Protein AF-A0A7C9HUC0-F1 (afdb_monomer_lite)

Radius of gyration: 19.59 Å; chains: 1; bounding box: 49×37×51 Å

Secondary structure (DSSP, 8-state):
-PPPP---HHHHHHHHHHHHHHTTSPPPS---B-TTS-S-TTHHHHGGGS-GGG--HHHHHHHHHHBTTTB--HHHHHHHHHHHHHHHHTT--S-HHHHHHHHHHTTGGGS-HHHHHHHHHHHHHHHHHHHHSPPPS-TTS--HHHHHHHHHHTT-S--HHHHHHHTT---HHHHHHHHHHHHHTHHHHTTT---STTGGG-HHHHHHHHHHHTSHHHHHHHHHHGGG--SHHHHHHHHHHHHHHHHHT-

Foldseek 3Di:
DPAFDDADPLLVVLLVLLCVLLVVQDDDCFKDFAPPCPDDPCLRPVLVVDPLQRQFQVNCAVVLQPDCPGIHHPSNLSNNVSVLLVCVLRVRYPPLLNNLLVLVVSVQVPPPPSRNVSVVSNLLSSLVRLLQDADDPDLPDQLPNLVSLLSVLSNDLDCCVSLVVLLPDPDLSSLLSLLSLLVQQLVVLLVLFGDDPSCVVRVVSRNVVSVSNLDPSSLVSLVVSLVVDPDPVSSVSSVVSSVSSVNSND

pLDDT: mean 91.42, std 9.08, range [35.72, 98.75]

Organism: NCBI:txid2682977

Sequence (250 aa):
MTTSPVLSPALQDSIKHLYQVFERYPLRRHIEGCACGCLPSGAAEELPAVPLHDLTGPHLSLFSVKTMTTWGDDVDFKHFLPRLLELIAHDQLSAVEILLGKLTYSQWWSWTDQESRAVDAFLHAWWDDVLAREDAEDPWEPCEVAAVLECIAQAAHDLTPYLTHWAKIDSPFAVQHLAAFVLSEADGLGQGQLQGAYWTIRTAQAQQVVQWLLDSQQQAWLESAAPTQTDTTRREQLEMAAYTLSVAKR

Structure (mmCIF, N/CA/C/O backbone):
data_AF-A0A7C9HUC0-F1
#
_entry.id   AF-A0A7C9HUC0-F1
#
loop_
_atom_site.group_PDB
_atom_site.id
_atom_site.type_symbol
_atom_site.label_atom_id
_atom_site.label_alt_id
_atom_site.label_comp_id
_atom_site.label_asym_id
_atom_site.label_entity_id
_atom_site.label_seq_id
_atom_site.pdbx_PDB_ins_code
_atom_site.Cartn_x
_atom_site.Cartn_y
_atom_site.Cartn_z
_atom_site.occupancy
_atom_site.B_iso_or_equiv
_atom_site.auth_seq_id
_atom_site.auth_comp_id
_atom_site.auth_asym_id
_atom_site.auth_atom_id
_atom_site.pdbx_PDB_model_num
ATOM 1 N N . MET A 1 1 ? 19.531 -5.576 12.897 1.00 35.72 1 MET A N 1
ATOM 2 C CA . MET A 1 1 ? 19.257 -6.505 11.785 1.00 35.72 1 MET A CA 1
ATOM 3 C C . MET A 1 1 ? 17.797 -6.870 11.912 1.00 35.72 1 MET A C 1
ATOM 5 O O . MET A 1 1 ? 17.474 -7.725 12.722 1.00 35.72 1 MET A O 1
ATOM 9 N N . THR A 1 2 ? 16.927 -6.130 11.236 1.00 49.09 2 THR A N 1
ATOM 10 C CA . THR A 1 2 ? 15.517 -6.490 11.097 1.00 49.09 2 THR A CA 1
ATOM 11 C C . THR A 1 2 ? 15.457 -7.740 10.226 1.00 49.09 2 THR A C 1
ATOM 13 O O . THR A 1 2 ? 16.023 -7.782 9.134 1.00 49.09 2 THR A O 1
ATOM 16 N N . THR A 1 3 ? 14.904 -8.816 10.771 1.00 59.88 3 THR A N 1
ATOM 17 C CA . THR A 1 3 ? 14.649 -10.051 10.029 1.00 59.88 3 THR A CA 1
ATOM 18 C C . THR A 1 3 ? 13.572 -9.742 8.994 1.00 59.88 3 THR A C 1
ATOM 20 O O . THR A 1 3 ? 12.538 -9.204 9.374 1.00 59.88 3 THR A O 1
ATOM 23 N N . SER A 1 4 ? 13.801 -10.045 7.712 1.00 74.00 4 SER A N 1
ATOM 24 C CA . SER A 1 4 ? 12.761 -9.868 6.688 1.00 74.00 4 SER A CA 1
ATOM 25 C C . SER A 1 4 ? 11.486 -10.630 7.073 1.00 74.00 4 SER A C 1
ATOM 27 O O . SER A 1 4 ? 11.595 -11.736 7.622 1.00 74.00 4 SER A O 1
ATOM 29 N N . PRO A 1 5 ? 10.298 -10.078 6.777 1.00 82.56 5 PRO A N 1
ATOM 30 C CA . PRO A 1 5 ? 9.035 -10.708 7.125 1.00 82.56 5 PRO A CA 1
ATOM 31 C C . PRO A 1 5 ? 8.877 -12.052 6.409 1.00 82.56 5 PRO A C 1
ATOM 33 O O . PRO A 1 5 ? 9.358 -12.262 5.287 1.00 82.56 5 PRO A O 1
ATOM 36 N N . VAL A 1 6 ? 8.177 -12.972 7.071 1.00 87.81 6 VAL A N 1
ATOM 37 C CA . VAL A 1 6 ? 7.731 -14.225 6.459 1.00 87.81 6 VAL A CA 1
ATOM 38 C C . VAL A 1 6 ? 6.455 -13.927 5.682 1.00 87.81 6 VAL A C 1
ATOM 40 O O . VAL A 1 6 ? 5.418 -13.672 6.281 1.00 87.81 6 VAL A O 1
ATOM 43 N N . LEU A 1 7 ? 6.539 -13.973 4.353 1.00 94.44 7 LEU A N 1
ATOM 44 C CA . LEU A 1 7 ? 5.406 -13.674 3.476 1.00 94.44 7 LEU A CA 1
ATOM 45 C C . LEU A 1 7 ? 4.367 -14.799 3.506 1.00 94.44 7 LEU A C 1
ATOM 47 O O . LEU A 1 7 ? 4.729 -15.981 3.467 1.00 94.44 7 LEU A O 1
ATOM 51 N N . SER A 1 8 ? 3.088 -14.441 3.482 1.00 95.38 8 SER A N 1
ATOM 52 C CA . SER A 1 8 ? 1.975 -15.370 3.308 1.00 95.38 8 SER A CA 1
ATOM 53 C C . SER A 1 8 ? 2.062 -16.133 1.976 1.00 95.38 8 SER A C 1
ATOM 55 O O . SER A 1 8 ? 2.620 -15.630 0.994 1.00 95.38 8 SER A O 1
ATOM 57 N N . PRO A 1 9 ? 1.473 -17.343 1.883 1.00 97.25 9 PRO A N 1
ATOM 58 C CA . PRO A 1 9 ? 1.437 -18.094 0.628 1.00 97.25 9 PRO A CA 1
ATOM 59 C C . PRO A 1 9 ? 0.809 -17.308 -0.532 1.00 97.25 9 PRO A C 1
ATOM 61 O O . PRO A 1 9 ? 1.306 -17.371 -1.651 1.00 97.25 9 PRO A O 1
ATOM 64 N N . ALA A 1 10 ? -0.238 -16.520 -0.259 1.00 97.25 10 ALA A N 1
ATOM 65 C CA . ALA A 1 10 ? -0.903 -15.699 -1.268 1.00 97.25 10 ALA A CA 1
ATOM 66 C C . ALA A 1 10 ? 0.033 -14.621 -1.841 1.00 97.25 10 ALA A C 1
ATOM 68 O O . ALA A 1 10 ? 0.108 -14.451 -3.061 1.00 97.25 10 ALA A O 1
ATOM 69 N N . LEU A 1 11 ? 0.799 -13.942 -0.980 1.00 98.31 11 LEU A N 1
ATOM 70 C CA . LEU A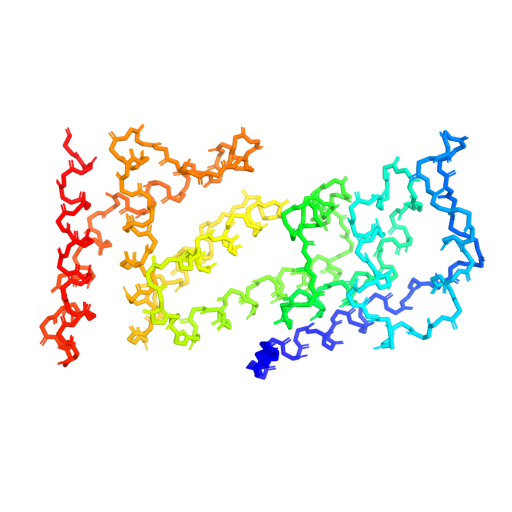 1 11 ? 1.781 -12.952 -1.414 1.00 98.31 11 LEU A CA 1
ATOM 71 C C . LEU A 1 11 ? 2.919 -13.604 -2.212 1.00 98.31 11 LEU A C 1
ATOM 73 O O . LEU A 1 11 ? 3.260 -13.115 -3.289 1.00 98.31 11 LEU A O 1
ATOM 77 N N . GLN A 1 12 ? 3.437 -14.753 -1.768 1.00 98.31 12 GLN A N 1
ATOM 78 C CA . GLN A 1 12 ? 4.453 -15.516 -2.510 1.00 98.31 12 GLN A CA 1
ATOM 79 C C . GLN A 1 12 ? 3.964 -15.940 -3.905 1.00 98.31 12 GLN A C 1
ATOM 81 O O . GLN A 1 12 ? 4.688 -15.787 -4.895 1.00 98.31 12 GLN A O 1
ATOM 86 N N . ASP A 1 13 ? 2.729 -16.436 -4.006 1.00 98.56 13 ASP A N 1
ATOM 87 C CA . ASP A 1 13 ? 2.125 -16.830 -5.278 1.00 98.56 13 ASP A CA 1
ATOM 88 C C . ASP A 1 13 ? 1.927 -15.626 -6.211 1.00 98.56 13 ASP A C 1
ATOM 90 O O . ASP A 1 13 ? 2.196 -15.729 -7.412 1.00 98.56 13 ASP A O 1
ATOM 94 N N . SER A 1 14 ? 1.532 -14.466 -5.672 1.00 98.69 14 SER A N 1
ATOM 95 C CA . SER A 1 14 ? 1.411 -13.227 -6.452 1.00 98.69 14 SER A CA 1
ATOM 96 C C . SER A 1 14 ? 2.765 -12.752 -7.003 1.00 98.69 14 SER A C 1
ATOM 98 O O . SER A 1 14 ? 2.861 -12.399 -8.180 1.00 98.69 14 SER A O 1
ATOM 100 N N . ILE A 1 15 ? 3.841 -12.852 -6.210 1.00 98.69 15 ILE A N 1
ATOM 101 C CA . ILE A 1 15 ? 5.213 -12.531 -6.635 1.00 98.69 15 ILE A CA 1
ATOM 102 C C . ILE A 1 15 ? 5.657 -13.477 -7.750 1.00 98.69 15 ILE A C 1
ATOM 104 O O . ILE A 1 15 ? 6.138 -13.039 -8.796 1.00 98.69 15 ILE A O 1
ATOM 108 N N . LYS A 1 16 ? 5.444 -14.786 -7.583 1.00 98.56 16 LYS A N 1
ATOM 109 C CA . LYS A 1 16 ? 5.737 -15.770 -8.631 1.00 98.56 16 LYS A CA 1
ATOM 110 C C . LYS A 1 16 ? 4.974 -15.461 -9.920 1.00 98.56 16 LYS A C 1
ATOM 112 O O . LYS A 1 16 ? 5.535 -15.591 -11.010 1.00 98.56 16 LYS A O 1
ATOM 117 N N . HIS A 1 17 ? 3.715 -15.046 -9.808 1.00 98.56 17 HIS A N 1
ATOM 118 C CA . HIS A 1 17 ? 2.910 -14.667 -10.960 1.00 98.56 17 HIS A CA 1
ATOM 119 C C . HIS A 1 17 ? 3.459 -13.420 -11.667 1.00 98.56 17 HIS A C 1
ATOM 121 O O . HIS A 1 17 ? 3.558 -13.428 -12.893 1.00 98.56 17 HIS A O 1
ATOM 127 N N . LEU A 1 18 ? 3.899 -12.393 -10.928 1.00 98.69 18 LEU A N 1
ATOM 128 C CA . LEU A 1 18 ? 4.570 -11.223 -11.508 1.00 98.69 18 LEU A CA 1
ATOM 129 C C . LEU A 1 18 ? 5.765 -11.639 -12.374 1.00 98.69 18 LEU A C 1
ATOM 131 O O . LEU A 1 18 ? 5.850 -11.237 -13.534 1.00 98.69 18 LEU A O 1
ATOM 135 N N . TYR A 1 19 ? 6.646 -12.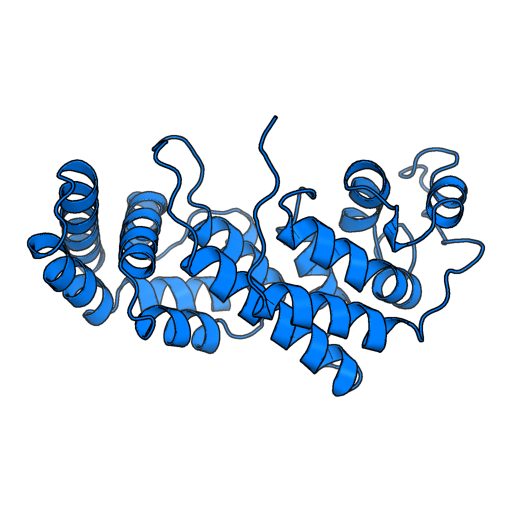500 -11.857 1.00 98.56 19 TYR A N 1
ATOM 136 C CA . TYR A 1 19 ? 7.795 -12.988 -12.625 1.00 98.56 19 TYR A CA 1
ATOM 137 C C . TYR A 1 19 ? 7.380 -13.671 -13.932 1.00 98.56 19 TYR A C 1
ATOM 139 O O . TYR A 1 19 ? 7.940 -13.366 -14.980 1.00 98.56 19 TYR A O 1
ATOM 147 N N . GLN A 1 20 ? 6.358 -14.531 -13.901 1.00 98.44 20 GLN A N 1
ATOM 148 C CA . GLN A 1 20 ? 5.849 -15.207 -15.103 1.00 98.44 20 GLN A CA 1
ATOM 149 C C . GLN A 1 20 ? 5.284 -14.232 -16.143 1.00 98.44 20 GLN A C 1
ATOM 151 O O . GLN A 1 20 ? 5.457 -14.418 -17.345 1.00 98.44 20 GLN A O 1
ATOM 156 N N . VAL A 1 21 ? 4.561 -13.204 -15.698 1.00 98.44 21 VAL A N 1
ATOM 157 C CA . VAL A 1 21 ? 3.881 -12.264 -16.597 1.00 98.44 21 VAL A CA 1
ATOM 158 C C . VAL A 1 21 ? 4.872 -11.328 -17.283 1.00 98.44 21 VAL A C 1
ATOM 160 O O . VAL A 1 21 ? 4.750 -11.083 -18.491 1.00 98.44 21 VAL A O 1
ATOM 163 N N . PHE A 1 22 ? 5.857 -10.845 -16.526 1.00 98.25 22 PHE A N 1
ATOM 164 C CA . PHE A 1 22 ? 6.834 -9.858 -16.977 1.00 98.25 22 PHE A CA 1
ATOM 165 C C . PHE A 1 22 ? 8.124 -10.471 -17.557 1.00 98.25 22 PHE A C 1
ATOM 167 O O . PHE A 1 22 ? 8.919 -9.735 -18.136 1.00 98.25 22 PHE A O 1
ATOM 174 N N . GLU A 1 23 ? 8.300 -11.802 -17.533 1.00 96.75 23 GLU A N 1
ATOM 175 C CA . GLU A 1 23 ? 9.427 -12.516 -18.177 1.00 96.75 23 GLU A CA 1
ATOM 176 C C . GLU A 1 23 ? 9.616 -12.138 -19.659 1.00 96.75 23 GLU A C 1
ATOM 178 O O . GLU A 1 23 ? 10.731 -12.147 -20.182 1.00 96.75 23 GLU A O 1
ATOM 183 N N . ARG A 1 24 ? 8.530 -11.746 -20.341 1.00 95.75 24 ARG A N 1
ATOM 184 C CA . ARG A 1 24 ? 8.546 -11.313 -21.748 1.00 95.75 24 ARG A CA 1
ATOM 185 C C . ARG A 1 24 ? 9.431 -10.087 -22.016 1.00 95.75 24 ARG A C 1
ATOM 187 O O . ARG A 1 24 ? 9.743 -9.827 -23.177 1.00 95.75 24 ARG A O 1
ATOM 194 N N . TYR A 1 25 ? 9.769 -9.310 -20.987 1.00 95.69 25 TYR A N 1
ATOM 195 C CA . TYR A 1 25 ? 10.560 -8.088 -21.095 1.00 95.69 25 TYR A CA 1
ATOM 196 C C . TYR A 1 25 ? 12.041 -8.410 -20.862 1.00 95.69 25 TYR A C 1
ATOM 198 O O . TYR A 1 25 ? 12.444 -8.640 -19.721 1.00 95.69 25 TYR A O 1
ATOM 206 N N . PRO A 1 26 ? 12.876 -8.459 -21.918 1.00 88.88 26 PRO A N 1
ATOM 207 C CA . PRO A 1 26 ? 14.275 -8.825 -21.769 1.00 88.88 26 PRO A CA 1
ATOM 208 C C . PRO A 1 26 ? 15.082 -7.683 -21.154 1.00 88.88 26 PRO A C 1
ATOM 210 O O . PRO A 1 26 ? 14.849 -6.508 -21.443 1.00 88.88 26 PRO A O 1
ATOM 213 N N . LEU A 1 27 ? 16.117 -8.045 -20.398 1.00 88.94 27 LEU A N 1
ATOM 214 C CA . LEU A 1 27 ? 17.136 -7.098 -19.966 1.00 88.94 27 LEU A CA 1
ATOM 215 C C . LEU A 1 27 ? 17.835 -6.498 -21.190 1.00 88.94 27 LEU A C 1
ATOM 217 O O . LEU A 1 27 ? 18.431 -7.213 -22.005 1.00 88.94 27 LEU A O 1
ATOM 221 N N . ARG A 1 28 ? 17.791 -5.173 -21.316 1.00 85.25 28 ARG A N 1
ATOM 222 C CA . ARG A 1 28 ? 18.518 -4.465 -22.370 1.00 85.25 28 ARG A CA 1
ATOM 223 C C . ARG A 1 28 ? 19.981 -4.318 -21.970 1.00 85.25 28 ARG A C 1
ATOM 225 O O . ARG A 1 28 ? 20.305 -4.031 -20.824 1.00 85.25 28 ARG A O 1
ATOM 232 N N . ARG A 1 29 ? 20.885 -4.492 -22.942 1.00 75.50 29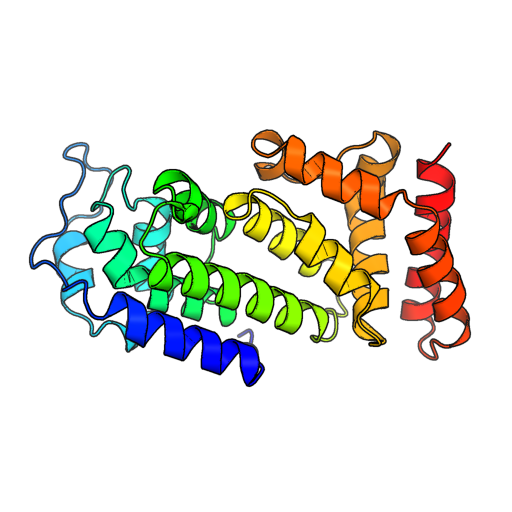 ARG A N 1
ATOM 233 C CA . ARG A 1 29 ? 22.344 -4.373 -22.724 1.00 75.50 29 ARG A CA 1
ATOM 234 C C . ARG A 1 29 ? 22.770 -2.989 -22.238 1.00 75.50 29 ARG A C 1
ATOM 236 O O . ARG A 1 29 ? 23.841 -2.857 -21.661 1.00 75.50 29 ARG A O 1
ATOM 243 N N . HIS A 1 30 ? 21.971 -1.974 -22.541 1.00 80.12 30 HIS A N 1
ATOM 244 C CA . HIS A 1 30 ? 22.190 -0.606 -22.118 1.00 80.12 30 HIS A CA 1
ATOM 245 C C . HIS A 1 30 ? 20.851 -0.006 -21.704 1.00 80.12 30 HIS A C 1
ATOM 247 O O . HIS A 1 30 ? 19.890 -0.060 -22.473 1.00 80.12 30 HIS A O 1
ATOM 253 N N . ILE A 1 31 ? 20.819 0.551 -20.498 1.00 85.62 31 ILE A N 1
ATOM 254 C CA . ILE A 1 31 ? 19.685 1.295 -19.956 1.00 85.62 31 ILE A CA 1
ATOM 255 C C . ILE A 1 31 ? 20.042 2.774 -20.090 1.00 85.62 31 ILE A C 1
ATOM 257 O O . ILE A 1 31 ? 20.986 3.242 -19.449 1.00 85.62 31 ILE A O 1
ATOM 261 N N . GLU A 1 32 ? 19.315 3.493 -20.943 1.00 83.62 32 GLU A N 1
ATOM 262 C CA . GLU A 1 32 ? 19.606 4.893 -21.263 1.00 83.62 32 GLU A CA 1
ATOM 263 C C . GLU A 1 32 ? 19.497 5.783 -20.016 1.00 83.62 32 GLU A C 1
ATOM 265 O O . GLU A 1 32 ? 18.524 5.710 -19.270 1.00 83.62 32 GLU A O 1
ATOM 270 N N . GLY A 1 33 ? 20.497 6.627 -19.769 1.00 83.25 33 GLY A N 1
ATOM 271 C CA . GLY A 1 33 ? 20.550 7.522 -18.613 1.00 83.25 33 GLY A CA 1
ATOM 272 C C . GLY A 1 33 ? 20.596 8.999 -19.003 1.00 83.25 33 GLY A C 1
ATOM 273 O O . GLY A 1 33 ? 21.079 9.352 -20.077 1.00 83.25 33 GLY A O 1
ATOM 274 N N . CYS A 1 34 ? 20.143 9.887 -18.113 1.00 79.25 34 CYS A N 1
ATOM 275 C CA . CYS A 1 34 ? 20.231 11.334 -18.326 1.00 79.25 34 CYS A CA 1
ATOM 276 C C . CYS A 1 34 ? 21.687 11.791 -18.503 1.00 79.25 34 CYS A C 1
ATOM 278 O O . CYS A 1 34 ? 22.530 11.570 -17.632 1.00 79.25 34 CYS A O 1
ATOM 280 N N . ALA A 1 35 ? 21.953 12.563 -19.560 1.00 76.75 35 ALA A N 1
ATOM 281 C CA . ALA A 1 35 ? 23.261 13.176 -19.819 1.00 76.75 35 ALA A CA 1
ATOM 282 C C . ALA A 1 35 ? 23.667 14.257 -18.791 1.00 76.75 35 ALA A C 1
ATOM 284 O O . ALA A 1 35 ? 24.786 14.761 -18.818 1.00 76.75 35 ALA A O 1
ATOM 285 N N . CYS A 1 36 ? 22.767 14.623 -17.874 1.00 79.00 36 CYS A N 1
ATOM 286 C CA . CYS A 1 36 ? 22.956 15.662 -16.865 1.00 79.00 36 CYS A CA 1
ATOM 287 C C . CYS A 1 36 ? 23.880 15.267 -15.694 1.00 79.00 36 CYS A C 1
ATOM 289 O O . CYS A 1 36 ? 24.093 16.078 -14.796 1.00 79.00 36 CYS A O 1
ATOM 291 N N . GLY A 1 37 ? 24.408 14.036 -15.673 1.00 74.00 37 GLY A N 1
ATOM 292 C CA . GLY A 1 37 ? 25.309 13.555 -14.617 1.00 74.00 37 GLY A CA 1
ATOM 293 C C . GLY A 1 37 ? 24.606 13.192 -13.303 1.00 74.00 37 GLY A C 1
ATOM 294 O O . GLY A 1 37 ? 25.257 13.056 -12.274 1.00 74.00 37 GLY A O 1
ATOM 295 N N . CYS A 1 38 ? 23.279 13.026 -13.314 1.00 78.62 38 CYS A N 1
ATOM 296 C CA . CYS A 1 38 ? 22.504 12.645 -12.128 1.00 78.62 38 CYS A CA 1
ATOM 297 C C . CYS A 1 38 ? 22.567 11.143 -11.795 1.00 78.62 38 CYS A C 1
ATOM 299 O O . CYS A 1 38 ? 21.895 10.700 -10.862 1.00 78.62 38 CYS A O 1
ATOM 301 N N . LEU A 1 39 ? 23.317 10.365 -12.580 1.00 81.75 39 LEU A N 1
ATOM 302 C CA . LEU A 1 39 ? 23.567 8.944 -12.371 1.00 81.75 39 LEU A CA 1
ATOM 303 C C . LEU A 1 39 ? 25.060 8.734 -12.088 1.00 81.75 39 LEU A C 1
ATOM 305 O O . LEU A 1 39 ? 25.884 9.354 -12.766 1.00 81.75 39 LEU A O 1
ATOM 309 N N . PRO A 1 40 ? 25.424 7.873 -11.120 1.00 78.75 40 PRO A N 1
ATOM 310 C CA . PRO A 1 40 ? 26.810 7.481 -10.909 1.00 78.75 40 PRO A CA 1
ATOM 311 C C . PRO A 1 40 ? 27.415 6.879 -12.180 1.00 78.75 40 PRO A C 1
ATOM 313 O O . PRO A 1 40 ? 26.757 6.119 -12.896 1.00 78.75 40 PRO A O 1
ATOM 316 N N . SER A 1 41 ? 28.684 7.188 -12.443 1.00 71.50 41 SER A N 1
ATOM 317 C CA . SER A 1 41 ? 29.453 6.518 -13.494 1.00 71.50 41 SER A CA 1
ATOM 318 C C . SER A 1 41 ? 29.438 5.004 -13.260 1.00 71.50 41 SER A C 1
ATOM 320 O O . SER A 1 41 ? 29.749 4.568 -12.156 1.00 71.50 41 SER A O 1
ATOM 322 N N . GLY A 1 42 ? 29.078 4.217 -14.276 1.00 70.38 42 GLY A N 1
ATOM 323 C CA . GLY A 1 42 ? 29.005 2.750 -14.191 1.00 70.38 42 GLY A CA 1
ATOM 324 C C . GLY A 1 42 ? 27.649 2.177 -13.760 1.00 70.38 42 GLY A C 1
ATOM 325 O O . GLY A 1 42 ? 27.405 0.990 -13.956 1.00 70.38 42 GLY A O 1
ATOM 326 N N . ALA A 1 43 ? 26.705 3.001 -13.282 1.00 72.62 43 ALA A N 1
ATOM 327 C CA . ALA A 1 43 ? 25.395 2.512 -12.829 1.00 72.62 43 ALA A CA 1
ATOM 328 C C . ALA A 1 43 ? 24.629 1.737 -13.924 1.00 72.62 43 ALA A C 1
ATOM 330 O O . ALA A 1 43 ? 23.994 0.720 -13.650 1.00 72.62 43 ALA A O 1
ATOM 331 N N . ALA A 1 44 ? 24.734 2.183 -15.182 1.00 70.00 44 ALA A N 1
ATOM 332 C CA . ALA A 1 44 ? 24.105 1.538 -16.340 1.00 70.00 44 ALA A CA 1
ATOM 333 C C . ALA A 1 44 ? 24.731 0.181 -16.726 1.00 70.00 44 ALA A C 1
ATOM 335 O O . ALA A 1 44 ? 24.140 -0.550 -17.517 1.00 70.00 44 ALA A O 1
ATOM 336 N N . GLU A 1 45 ? 25.909 -0.147 -16.192 1.00 73.06 45 GLU A N 1
ATOM 337 C CA . GLU A 1 45 ? 26.676 -1.364 -16.493 1.00 73.06 45 GLU A CA 1
ATOM 338 C C . GLU A 1 45 ? 26.604 -2.379 -15.342 1.00 73.06 45 GLU A C 1
ATOM 340 O O . GLU A 1 45 ? 26.632 -3.584 -15.585 1.00 73.06 45 GLU A O 1
ATOM 345 N N . GLU A 1 46 ? 26.461 -1.904 -14.102 1.00 79.38 46 GLU A N 1
ATOM 346 C CA . GLU A 1 46 ? 26.376 -2.743 -12.901 1.00 79.38 46 GLU A CA 1
ATOM 347 C C . GLU A 1 46 ? 25.046 -3.499 -12.798 1.00 79.38 46 GLU A C 1
ATOM 349 O O . GLU A 1 46 ? 25.038 -4.696 -12.510 1.00 79.38 46 GLU A O 1
ATOM 354 N N . LEU A 1 47 ? 23.918 -2.830 -13.070 1.00 82.75 47 LEU A N 1
ATOM 355 C CA . LEU A 1 47 ? 22.593 -3.441 -12.918 1.00 82.75 47 LEU A CA 1
ATOM 356 C C . LEU A 1 47 ? 22.380 -4.642 -13.863 1.00 82.75 47 LEU A C 1
ATOM 358 O O . LEU A 1 47 ? 21.901 -5.676 -13.397 1.00 82.75 47 LEU A O 1
ATOM 362 N N . PRO A 1 48 ? 22.785 -4.580 -15.150 1.00 81.88 48 PRO A N 1
ATOM 363 C CA . PRO A 1 48 ? 22.666 -5.721 -16.056 1.00 81.88 48 PRO A CA 1
ATOM 364 C C . PRO A 1 48 ? 23.622 -6.894 -15.765 1.00 81.88 48 PRO A C 1
ATOM 366 O O . PRO A 1 48 ? 23.479 -7.953 -16.376 1.00 81.88 48 PRO A O 1
ATOM 369 N N . ALA A 1 49 ? 24.619 -6.721 -14.888 1.00 84.69 49 ALA A N 1
ATOM 370 C CA . ALA A 1 49 ? 25.620 -7.750 -14.589 1.00 84.69 49 ALA A CA 1
ATOM 371 C C . ALA A 1 49 ? 25.158 -8.773 -13.536 1.00 84.69 49 ALA A C 1
ATOM 373 O O . ALA A 1 49 ? 25.795 -9.815 -13.370 1.00 84.69 49 ALA A O 1
ATOM 374 N N . VAL A 1 50 ? 24.062 -8.490 -12.828 1.00 87.94 50 VAL A N 1
ATOM 375 C CA . VAL A 1 50 ? 23.518 -9.331 -11.756 1.00 87.94 50 VAL A CA 1
ATOM 376 C C . VAL A 1 50 ? 22.224 -9.995 -12.244 1.00 87.94 50 VAL A C 1
ATOM 378 O O . VAL A 1 50 ? 21.370 -9.304 -12.805 1.00 87.94 50 VAL A O 1
ATOM 381 N N . PRO A 1 51 ? 22.032 -11.315 -12.050 1.00 92.06 51 PRO A N 1
ATOM 382 C CA . PRO A 1 51 ? 20.760 -11.965 -12.352 1.00 92.06 51 PRO A CA 1
ATOM 383 C C . PRO A 1 51 ? 19.591 -11.282 -11.633 1.00 92.06 51 PRO A C 1
ATOM 385 O O . PRO A 1 51 ? 19.720 -10.897 -10.474 1.00 92.06 51 PRO A O 1
ATOM 388 N N . LEU A 1 52 ? 18.433 -11.169 -12.294 1.00 94.88 52 LEU A N 1
ATOM 389 C CA . LEU A 1 52 ? 17.270 -10.428 -11.778 1.00 94.88 52 LEU A CA 1
ATOM 390 C C . LEU A 1 52 ? 16.884 -10.832 -10.341 1.00 94.88 52 LEU A C 1
ATOM 392 O O . LEU A 1 52 ? 16.652 -9.965 -9.503 1.00 94.88 52 LEU A O 1
ATOM 396 N N . HIS A 1 53 ? 16.880 -12.134 -10.041 1.00 94.94 53 HIS A N 1
ATOM 397 C CA . HIS A 1 53 ? 16.554 -12.665 -8.710 1.00 94.94 53 HIS A CA 1
ATOM 398 C C . HIS A 1 53 ? 17.622 -12.379 -7.638 1.00 94.94 53 HIS A C 1
ATOM 400 O O . HIS A 1 53 ? 17.308 -12.384 -6.450 1.00 94.94 53 HIS A O 1
ATOM 406 N N . ASP A 1 54 ? 18.861 -12.087 -8.040 1.00 94.94 54 ASP A N 1
ATOM 407 C CA . ASP A 1 54 ? 19.987 -11.820 -7.136 1.00 94.94 54 ASP A CA 1
ATOM 408 C C . ASP A 1 54 ? 20.174 -10.313 -6.869 1.00 94.94 54 ASP A C 1
ATOM 410 O O . ASP A 1 54 ? 21.020 -9.904 -6.068 1.00 94.94 54 ASP A O 1
ATOM 414 N N . LEU A 1 55 ? 19.386 -9.450 -7.522 1.00 94.62 55 LEU A N 1
ATOM 415 C CA . LEU A 1 55 ? 19.433 -8.007 -7.297 1.00 94.62 55 LEU A CA 1
ATOM 416 C C . LEU A 1 55 ? 18.949 -7.665 -5.889 1.00 94.62 55 LEU A C 1
ATOM 418 O O . LEU A 1 55 ? 17.855 -8.039 -5.483 1.00 94.62 55 LEU A O 1
ATOM 422 N N . THR A 1 56 ? 19.747 -6.928 -5.128 1.00 94.31 56 THR A N 1
ATOM 423 C CA . THR A 1 56 ? 19.414 -6.543 -3.755 1.00 94.31 56 THR A CA 1
ATOM 424 C C . THR A 1 56 ? 18.721 -5.181 -3.725 1.00 94.31 56 THR A C 1
ATOM 426 O O . THR A 1 56 ? 18.781 -4.424 -4.698 1.00 94.31 56 THR A O 1
ATOM 429 N N . GLY A 1 57 ? 18.120 -4.833 -2.584 1.00 92.75 57 GLY A N 1
ATOM 430 C CA . GLY A 1 57 ? 17.625 -3.481 -2.312 1.00 92.75 57 GLY A CA 1
ATOM 431 C C . GLY A 1 57 ? 18.624 -2.382 -2.698 1.00 92.75 57 GLY A C 1
ATOM 432 O O . GLY A 1 57 ? 18.268 -1.512 -3.492 1.00 92.75 57 GLY A O 1
ATOM 433 N N . PRO A 1 58 ? 19.890 -2.441 -2.235 1.00 91.38 58 PRO A N 1
ATOM 434 C CA . PRO A 1 58 ? 20.955 -1.525 -2.650 1.00 91.38 58 PRO A CA 1
ATOM 435 C C . PRO A 1 58 ? 21.210 -1.453 -4.162 1.00 91.38 58 PRO A C 1
ATOM 437 O O . PRO A 1 58 ? 21.462 -0.366 -4.676 1.00 91.38 58 PRO A O 1
ATOM 440 N N . HIS A 1 59 ? 21.119 -2.571 -4.892 1.00 91.25 59 HIS A N 1
ATOM 441 C CA . HIS A 1 59 ? 21.279 -2.547 -6.353 1.00 91.25 59 HIS A CA 1
ATOM 442 C C . HIS A 1 59 ? 20.150 -1.754 -7.029 1.00 91.25 59 HIS A C 1
ATOM 444 O O . HIS A 1 59 ? 20.392 -1.006 -7.975 1.00 91.25 59 HIS A O 1
ATOM 450 N N . LEU A 1 60 ? 18.915 -1.894 -6.538 1.00 93.00 60 LEU A N 1
ATOM 451 C CA . LEU A 1 60 ? 17.725 -1.333 -7.180 1.00 93.00 60 LEU A CA 1
ATOM 452 C C . LEU A 1 60 ? 17.239 -0.002 -6.590 1.00 93.00 60 LEU A C 1
ATOM 454 O O . LEU A 1 60 ? 16.356 0.613 -7.182 1.00 93.00 60 LEU A O 1
ATOM 458 N N . SER A 1 61 ? 17.813 0.495 -5.489 1.00 91.31 61 SER A N 1
ATOM 459 C CA . SER A 1 61 ? 17.297 1.694 -4.797 1.00 91.31 61 SER A CA 1
ATOM 460 C C . SER A 1 61 ? 17.408 2.960 -5.644 1.00 91.31 61 SER A C 1
ATOM 462 O O . SER A 1 61 ? 16.524 3.810 -5.623 1.00 91.31 61 SER A O 1
ATOM 464 N N . LEU A 1 62 ? 18.490 3.106 -6.414 1.00 90.81 62 LEU A N 1
ATOM 465 C CA . LEU A 1 62 ? 18.608 4.242 -7.328 1.00 90.81 62 LEU A CA 1
ATOM 466 C C . LEU A 1 62 ? 17.686 4.073 -8.541 1.00 90.81 62 LEU A C 1
ATOM 468 O O . LEU A 1 62 ? 17.063 5.040 -8.984 1.00 90.81 62 LEU A O 1
ATOM 472 N N . PHE A 1 63 ? 17.593 2.855 -9.076 1.00 91.81 63 PHE A N 1
ATOM 473 C CA . PHE A 1 63 ? 16.730 2.573 -10.216 1.00 91.81 63 PHE A CA 1
ATOM 474 C C . PHE A 1 63 ? 15.256 2.834 -9.873 1.00 91.81 63 PHE A C 1
ATOM 476 O O . PHE A 1 63 ? 14.583 3.528 -10.631 1.00 91.81 63 PHE A O 1
ATOM 483 N N . SER A 1 64 ? 14.772 2.387 -8.708 1.00 92.19 64 SER A N 1
ATOM 484 C CA . SER A 1 64 ? 13.370 2.526 -8.284 1.00 92.19 64 SER A CA 1
ATOM 485 C C . SER A 1 64 ? 12.876 3.978 -8.299 1.00 92.19 64 SER A C 1
ATOM 487 O O . SER A 1 64 ? 11.753 4.250 -8.723 1.00 92.19 64 SER A O 1
ATOM 489 N N . VAL A 1 65 ? 13.732 4.935 -7.924 1.00 92.25 65 VAL A N 1
ATOM 490 C CA . VAL A 1 65 ? 13.374 6.362 -7.895 1.00 92.25 65 VAL A CA 1
ATOM 491 C C . VAL A 1 65 ? 13.617 7.076 -9.231 1.00 92.25 65 VAL A C 1
ATOM 493 O O . VAL A 1 65 ? 12.893 8.014 -9.579 1.00 92.25 65 VAL A O 1
ATOM 496 N N . LYS A 1 66 ? 14.620 6.649 -10.013 1.00 91.50 66 LYS A N 1
ATOM 497 C CA . LYS A 1 66 ? 15.025 7.312 -11.271 1.00 91.50 66 LYS A CA 1
ATOM 498 C C . LYS A 1 66 ? 14.355 6.747 -12.523 1.00 91.50 66 LYS A C 1
ATOM 500 O O . LYS A 1 66 ? 14.346 7.449 -13.542 1.00 91.50 66 LYS A O 1
ATOM 505 N N . THR A 1 67 ? 13.798 5.537 -12.438 1.00 92.31 67 THR A N 1
ATOM 506 C CA . THR A 1 67 ? 13.240 4.811 -13.582 1.00 92.31 67 THR A CA 1
ATOM 507 C C . THR A 1 67 ? 12.206 5.645 -14.346 1.00 92.31 67 THR A C 1
ATOM 509 O O . THR A 1 67 ? 11.428 6.388 -13.730 1.00 92.31 67 THR A O 1
ATOM 512 N N . MET A 1 68 ? 12.246 5.586 -15.681 1.00 92.56 68 MET A N 1
ATOM 513 C CA . MET A 1 68 ? 11.386 6.306 -16.640 1.00 92.56 68 MET A CA 1
ATOM 514 C C . MET A 1 68 ? 11.494 7.836 -16.660 1.00 92.56 68 MET A C 1
ATOM 516 O O . MET A 1 68 ? 10.978 8.472 -17.573 1.00 92.56 68 MET A O 1
ATOM 520 N N . THR A 1 69 ? 12.149 8.453 -15.676 1.00 90.56 69 THR A N 1
ATOM 521 C CA . THR A 1 69 ? 12.319 9.915 -15.624 1.00 90.56 69 THR A CA 1
ATOM 522 C C . THR A 1 69 ? 13.712 10.347 -16.048 1.00 90.56 69 THR A C 1
ATOM 524 O O . THR A 1 69 ? 13.871 11.297 -16.805 1.00 90.56 69 THR A O 1
ATOM 527 N N . THR A 1 70 ? 14.735 9.665 -15.542 1.00 88.88 70 THR A N 1
ATOM 528 C CA . THR A 1 70 ? 16.141 10.013 -15.799 1.00 88.88 70 THR A CA 1
ATOM 529 C C . THR A 1 70 ? 17.005 8.786 -16.056 1.00 88.88 70 THR A C 1
ATOM 531 O O . THR A 1 70 ? 18.211 8.933 -16.244 1.00 88.88 70 THR A O 1
ATOM 534 N N . TRP A 1 71 ? 16.422 7.588 -15.997 1.00 90.75 71 TRP A N 1
ATOM 535 C CA . TRP A 1 71 ? 17.108 6.328 -16.238 1.00 90.75 71 TRP A CA 1
ATOM 536 C C . TRP A 1 71 ? 16.112 5.281 -16.749 1.00 90.75 71 TRP A C 1
ATOM 538 O O . TRP A 1 71 ? 15.123 5.023 -16.080 1.00 90.75 71 TRP A O 1
ATOM 548 N N . GLY A 1 72 ? 16.350 4.693 -17.914 1.00 90.44 72 GLY A N 1
ATOM 549 C CA . GLY A 1 72 ? 15.492 3.682 -18.528 1.00 90.44 72 GLY A CA 1
ATOM 550 C C . GLY A 1 72 ? 14.108 4.179 -18.953 1.00 90.44 72 GLY A C 1
ATOM 551 O O . GLY A 1 72 ? 13.754 5.344 -18.761 1.00 90.44 72 GLY A O 1
ATOM 552 N N . ASP A 1 73 ? 13.320 3.273 -19.530 1.00 91.75 73 ASP A N 1
ATOM 553 C CA . ASP A 1 73 ? 11.932 3.508 -19.958 1.00 91.75 73 ASP A CA 1
ATOM 554 C C . ASP A 1 73 ? 10.956 2.453 -19.389 1.00 91.75 73 ASP A C 1
ATOM 556 O O . ASP A 1 73 ? 11.307 1.681 -18.495 1.00 91.75 73 ASP A O 1
ATOM 560 N N . ASP A 1 74 ? 9.714 2.447 -19.891 1.00 93.75 74 ASP A N 1
ATOM 561 C CA . ASP A 1 74 ? 8.662 1.459 -19.584 1.00 93.75 74 ASP A CA 1
ATOM 562 C C . ASP A 1 74 ? 9.183 0.016 -19.628 1.00 93.75 74 ASP A C 1
ATOM 564 O O . ASP A 1 74 ? 8.914 -0.764 -18.715 1.00 93.75 74 ASP A O 1
ATOM 568 N N . VAL A 1 75 ? 9.948 -0.332 -20.665 1.00 94.38 75 VAL A N 1
ATOM 569 C CA . VAL A 1 75 ? 10.397 -1.702 -20.920 1.00 94.38 75 VAL A CA 1
ATOM 570 C C . VAL A 1 75 ? 11.387 -2.138 -19.846 1.00 94.38 75 VAL A C 1
ATOM 572 O O . VAL A 1 75 ? 11.283 -3.255 -19.339 1.00 94.38 75 VAL A O 1
ATOM 575 N N . ASP A 1 76 ? 12.313 -1.256 -19.459 1.00 94.56 76 ASP A N 1
ATOM 576 C CA . ASP A 1 76 ? 13.232 -1.548 -18.352 1.00 94.56 76 ASP A CA 1
ATOM 577 C C . ASP A 1 76 ? 12.482 -1.624 -17.026 1.00 94.56 76 ASP A C 1
ATOM 579 O O . ASP A 1 76 ? 12.744 -2.510 -16.214 1.00 94.56 76 ASP A O 1
ATOM 583 N N . PHE A 1 77 ? 11.537 -0.707 -16.795 1.00 96.38 77 PHE A N 1
ATOM 584 C CA . PHE A 1 77 ? 10.741 -0.716 -15.576 1.00 96.38 77 PHE A CA 1
ATOM 585 C C . PHE A 1 77 ? 9.997 -2.043 -15.425 1.00 96.38 77 PHE A C 1
ATOM 587 O O . PHE A 1 77 ? 10.098 -2.676 -14.379 1.00 96.38 77 PHE A O 1
ATOM 594 N N . LYS A 1 78 ? 9.338 -2.513 -16.487 1.00 97.50 78 LYS A N 1
ATOM 595 C CA . LYS A 1 78 ? 8.638 -3.802 -16.520 1.00 97.50 78 LYS A CA 1
ATOM 596 C C . LYS A 1 78 ? 9.564 -5.001 -16.355 1.00 97.50 78 LYS A C 1
ATOM 598 O O . LYS A 1 78 ? 9.163 -5.964 -15.711 1.00 97.50 78 LYS A O 1
ATOM 603 N N . HIS A 1 79 ? 10.792 -4.939 -16.871 1.00 96.88 79 HIS A N 1
ATOM 604 C CA . HIS A 1 79 ? 11.793 -5.982 -16.639 1.00 96.88 79 HIS A CA 1
ATOM 605 C C . HIS A 1 79 ? 12.128 -6.132 -15.144 1.00 96.88 79 HIS A C 1
ATOM 607 O O . HIS A 1 79 ? 12.143 -7.244 -14.621 1.00 96.88 79 HIS A O 1
ATOM 613 N N . PHE A 1 80 ? 12.364 -5.018 -14.441 1.00 96.94 80 PHE A N 1
ATOM 614 C CA . PHE A 1 80 ? 12.727 -5.045 -13.018 1.00 96.94 80 PHE A CA 1
ATOM 615 C C . PHE A 1 80 ? 11.525 -5.075 -12.064 1.00 96.94 80 PHE A C 1
ATOM 617 O O . PHE A 1 80 ? 11.710 -5.327 -10.873 1.00 96.94 80 PHE A O 1
ATOM 624 N N . LEU A 1 81 ? 10.304 -4.840 -12.555 1.00 98.12 81 LEU A N 1
ATOM 625 C CA . LEU A 1 81 ? 9.106 -4.696 -11.727 1.00 98.12 81 LEU A CA 1
ATOM 626 C C . LEU A 1 81 ? 8.854 -5.884 -10.783 1.00 98.12 81 LEU A C 1
ATOM 628 O O . LEU A 1 81 ? 8.638 -5.623 -9.599 1.00 98.12 81 LEU A O 1
ATOM 632 N N . PRO A 1 82 ? 8.934 -7.162 -11.215 1.00 98.44 82 PRO A N 1
ATOM 633 C CA . PRO A 1 82 ? 8.722 -8.289 -10.304 1.00 98.44 82 PRO A CA 1
ATOM 634 C C . PRO A 1 82 ? 9.686 -8.274 -9.118 1.00 98.44 82 PRO A C 1
ATOM 636 O O . PRO A 1 82 ? 9.272 -8.500 -7.984 1.00 98.44 82 PRO A O 1
ATOM 639 N N . ARG A 1 83 ? 10.957 -7.932 -9.365 1.00 98.12 83 ARG A N 1
ATOM 640 C CA . ARG A 1 83 ? 11.974 -7.865 -8.316 1.00 98.12 83 ARG A CA 1
ATOM 641 C C . ARG A 1 83 ? 11.782 -6.664 -7.400 1.00 98.12 83 ARG A C 1
ATOM 643 O O . ARG A 1 83 ? 11.966 -6.781 -6.196 1.00 98.12 83 ARG A O 1
ATOM 650 N N . LEU A 1 84 ? 11.405 -5.515 -7.955 1.00 98.06 84 LEU A N 1
ATOM 651 C CA . LEU A 1 84 ? 11.097 -4.317 -7.175 1.00 98.06 84 LEU A CA 1
ATOM 652 C C . LEU A 1 84 ? 9.934 -4.574 -6.202 1.00 98.06 84 LEU A C 1
ATOM 654 O O . LEU A 1 84 ? 10.043 -4.236 -5.027 1.00 98.06 84 LEU A O 1
ATOM 658 N N . LEU A 1 85 ? 8.860 -5.220 -6.665 1.00 98.38 85 LEU A N 1
ATOM 659 C CA . LEU A 1 85 ? 7.703 -5.565 -5.831 1.00 98.38 85 LEU A CA 1
ATOM 660 C C . LEU A 1 85 ? 8.025 -6.670 -4.807 1.00 98.38 85 LEU A C 1
ATOM 662 O O . LEU A 1 85 ? 7.620 -6.569 -3.653 1.00 98.38 85 LEU A O 1
ATOM 666 N N . GLU A 1 86 ? 8.825 -7.675 -5.173 1.00 98.38 86 GLU A N 1
ATOM 667 C CA . GLU A 1 86 ? 9.328 -8.682 -4.224 1.00 98.38 86 GLU A CA 1
ATOM 668 C C . GLU A 1 86 ? 10.162 -8.052 -3.096 1.00 98.38 86 GLU A C 1
ATOM 670 O O . GLU A 1 86 ? 9.990 -8.389 -1.927 1.00 98.38 86 GLU A O 1
ATOM 675 N N . LEU A 1 87 ? 11.055 -7.115 -3.425 1.00 97.62 87 LEU A N 1
ATOM 676 C CA . LEU A 1 87 ? 11.870 -6.429 -2.423 1.00 97.62 87 LEU A CA 1
ATOM 677 C C . LEU A 1 87 ? 11.033 -5.514 -1.518 1.00 97.62 87 LEU A C 1
ATOM 679 O O . LEU A 1 87 ? 11.373 -5.382 -0.345 1.00 97.62 87 LEU A O 1
ATOM 683 N N . ILE A 1 88 ? 9.951 -4.909 -2.029 1.00 96.62 88 ILE A N 1
ATOM 684 C CA . ILE A 1 88 ? 8.970 -4.194 -1.194 1.00 96.62 88 ILE A CA 1
ATOM 685 C C . ILE A 1 88 ? 8.332 -5.157 -0.192 1.00 96.62 88 ILE A C 1
ATOM 687 O O . ILE A 1 88 ? 8.322 -4.860 0.994 1.00 96.62 88 ILE A O 1
ATOM 691 N N . ALA A 1 89 ? 7.856 -6.323 -0.642 1.00 96.25 89 ALA A N 1
ATOM 692 C CA . ALA A 1 89 ? 7.202 -7.299 0.231 1.00 96.25 89 ALA A CA 1
ATOM 693 C C . ALA A 1 89 ? 8.097 -7.762 1.398 1.00 96.25 89 ALA A C 1
ATOM 695 O O . ALA A 1 89 ? 7.594 -8.082 2.473 1.00 96.25 89 ALA A O 1
ATOM 696 N N . HIS A 1 90 ? 9.417 -7.781 1.187 1.00 94.94 90 HIS A N 1
ATOM 697 C CA . HIS A 1 90 ? 10.424 -8.137 2.189 1.00 94.94 90 HIS A CA 1
ATOM 698 C C . HIS A 1 90 ? 10.983 -6.955 3.002 1.00 94.94 90 HIS A C 1
ATOM 700 O O . HIS A 1 90 ? 11.953 -7.156 3.743 1.00 94.94 90 HIS A O 1
ATOM 706 N N . ASP A 1 91 ? 10.430 -5.749 2.848 1.00 92.31 91 ASP A N 1
ATOM 707 C CA . ASP A 1 91 ? 10.892 -4.508 3.488 1.00 92.31 91 ASP A CA 1
ATOM 708 C C . ASP A 1 91 ? 12.365 -4.177 3.170 1.00 92.31 91 ASP A C 1
ATOM 710 O O . ASP A 1 91 ? 13.123 -3.645 3.983 1.00 92.31 91 ASP A O 1
ATOM 714 N N . GLN A 1 92 ? 12.805 -4.525 1.956 1.00 94.31 92 GLN A N 1
ATOM 715 C CA . GLN A 1 92 ? 14.185 -4.365 1.480 1.00 94.31 92 GLN A CA 1
ATOM 716 C C . GLN A 1 92 ? 14.367 -3.171 0.533 1.00 94.31 92 GLN A C 1
ATOM 718 O O . GLN A 1 92 ? 15.463 -2.966 0.004 1.00 94.31 92 GLN A O 1
ATOM 723 N N . LEU A 1 93 ? 13.324 -2.367 0.313 1.00 91.75 93 LEU A N 1
ATOM 724 C CA . LEU A 1 93 ? 13.387 -1.123 -0.451 1.00 91.75 93 LEU A CA 1
ATOM 725 C C . LEU A 1 93 ? 12.834 0.053 0.348 1.00 91.75 93 LEU A C 1
ATOM 727 O O . LEU A 1 93 ? 11.903 -0.080 1.130 1.00 91.75 93 LEU A O 1
ATOM 731 N N . SER A 1 94 ? 13.413 1.223 0.099 1.00 88.88 94 SER A N 1
ATOM 732 C CA . SER A 1 94 ? 12.929 2.508 0.594 1.00 88.88 94 SER A CA 1
ATOM 733 C C . SER A 1 94 ? 12.255 3.307 -0.525 1.00 88.88 94 SER A C 1
ATOM 735 O O . SER A 1 94 ? 12.369 2.958 -1.705 1.00 88.88 94 SER A O 1
ATOM 737 N N . ALA A 1 95 ? 11.576 4.399 -0.153 1.00 90.62 95 ALA A N 1
ATOM 738 C CA . ALA A 1 95 ? 10.845 5.277 -1.074 1.00 90.62 95 ALA A CA 1
ATOM 739 C C . ALA A 1 95 ? 9.796 4.525 -1.914 1.00 90.62 95 ALA A C 1
ATOM 741 O O . ALA A 1 95 ? 9.687 4.708 -3.134 1.00 90.62 95 ALA A O 1
ATOM 742 N N . VAL A 1 96 ? 9.041 3.650 -1.247 1.00 95.56 96 VAL A N 1
ATOM 743 C CA . VAL A 1 96 ? 8.032 2.779 -1.859 1.00 95.56 96 VAL A CA 1
ATOM 744 C C . VAL A 1 96 ? 6.927 3.605 -2.525 1.00 95.56 96 VAL A C 1
ATOM 746 O O . VAL A 1 96 ? 6.474 3.256 -3.612 1.00 95.56 96 VAL A O 1
ATOM 749 N N . GLU A 1 97 ? 6.578 4.761 -1.965 1.00 95.88 97 GLU A N 1
ATOM 750 C CA . GLU A 1 97 ? 5.620 5.723 -2.514 1.00 95.88 97 GLU A CA 1
ATOM 751 C C . GLU A 1 97 ? 6.063 6.231 -3.891 1.00 95.88 97 GLU A C 1
ATOM 753 O O . GLU A 1 97 ? 5.268 6.300 -4.830 1.00 95.88 97 GLU A O 1
ATOM 758 N N . ILE A 1 98 ? 7.355 6.547 -4.045 1.00 95.75 98 ILE A N 1
ATOM 759 C CA . ILE A 1 98 ? 7.912 6.999 -5.327 1.00 95.75 98 ILE A CA 1
ATOM 760 C C . ILE A 1 98 ? 7.835 5.865 -6.348 1.00 95.75 98 ILE A C 1
ATOM 762 O O . ILE A 1 98 ? 7.401 6.095 -7.478 1.00 95.75 98 ILE A O 1
ATOM 766 N N . LEU A 1 99 ? 8.238 4.655 -5.953 1.00 96.56 99 LEU A N 1
ATOM 767 C CA . LEU A 1 99 ? 8.230 3.473 -6.811 1.00 96.56 99 LEU A CA 1
ATOM 768 C C . LEU A 1 99 ? 6.808 3.090 -7.251 1.00 96.56 99 LEU A C 1
ATOM 770 O O . LEU A 1 99 ? 6.573 2.906 -8.443 1.00 96.56 99 LEU A O 1
ATOM 774 N N . LEU A 1 100 ? 5.830 3.036 -6.345 1.00 97.50 100 LEU A N 1
ATOM 775 C CA . LEU A 1 100 ? 4.434 2.778 -6.716 1.00 97.50 100 LEU A CA 1
ATOM 776 C C . LEU A 1 100 ? 3.833 3.945 -7.513 1.00 97.50 100 LEU A C 1
ATOM 778 O O . LEU A 1 100 ? 3.047 3.726 -8.435 1.00 97.50 100 LEU A O 1
ATOM 782 N N . GLY A 1 101 ? 4.304 5.173 -7.295 1.00 96.81 101 GLY A N 1
ATOM 783 C CA . GLY A 1 101 ? 4.021 6.309 -8.173 1.00 96.81 101 GLY A CA 1
ATOM 784 C C . GLY A 1 101 ? 4.465 6.085 -9.626 1.00 96.81 101 GLY A C 1
ATOM 785 O O . GLY A 1 101 ? 3.813 6.581 -10.550 1.00 96.81 101 GLY A O 1
ATOM 786 N N . LYS A 1 102 ? 5.516 5.283 -9.869 1.00 96.81 102 LYS A N 1
ATOM 787 C CA . LYS A 1 102 ? 5.961 4.900 -11.223 1.00 96.81 102 LYS A CA 1
ATOM 788 C C . LYS A 1 102 ? 4.971 3.980 -11.935 1.00 96.81 102 LYS A C 1
ATOM 790 O O . LYS A 1 102 ? 4.840 4.081 -13.157 1.00 96.81 102 LYS A O 1
ATOM 795 N N . LEU A 1 103 ? 4.216 3.151 -11.210 1.00 97.38 103 LEU A N 1
ATOM 796 C CA . LEU A 1 103 ? 3.102 2.402 -11.802 1.00 97.38 103 LEU A CA 1
ATOM 797 C C . LEU A 1 103 ? 2.058 3.370 -12.365 1.00 97.38 103 LEU A C 1
ATOM 799 O O . LEU A 1 103 ? 1.635 3.224 -13.510 1.00 97.38 103 LEU A O 1
ATOM 803 N N . THR A 1 104 ? 1.697 4.417 -11.613 1.00 95.88 104 THR A N 1
ATOM 804 C CA . THR A 1 104 ? 0.785 5.445 -12.139 1.00 95.88 104 THR A CA 1
ATOM 805 C C . THR A 1 104 ? 1.382 6.190 -13.325 1.00 95.88 104 THR A C 1
ATOM 807 O O . THR A 1 104 ? 0.705 6.381 -14.333 1.00 95.88 104 THR A O 1
ATOM 810 N N . TYR A 1 105 ? 2.647 6.603 -13.226 1.00 95.69 105 TYR A N 1
ATOM 811 C CA . TYR A 1 105 ? 3.334 7.323 -14.298 1.00 95.69 105 TYR A CA 1
ATOM 812 C C . TYR A 1 105 ? 3.327 6.541 -15.622 1.00 95.69 105 TYR A C 1
ATOM 814 O O . TYR A 1 105 ? 3.119 7.117 -16.687 1.00 95.69 105 TYR A O 1
ATOM 822 N N . SER A 1 106 ? 3.500 5.222 -15.542 1.00 95.69 106 SER A N 1
ATOM 823 C CA . SER A 1 106 ? 3.472 4.306 -16.688 1.00 95.69 106 SER A CA 1
ATOM 824 C C . SER A 1 106 ? 2.072 3.836 -17.094 1.00 95.69 106 SER A C 1
ATOM 826 O O . SER A 1 106 ? 1.945 3.041 -18.025 1.00 95.69 106 SER A O 1
ATOM 828 N N . GLN A 1 107 ? 1.025 4.342 -16.431 1.00 96.31 107 GLN A N 1
ATOM 829 C CA . GLN A 1 107 ? -0.377 4.020 -16.695 1.00 96.31 107 GLN A CA 1
ATOM 830 C C . GLN A 1 107 ? -0.640 2.511 -16.655 1.00 96.31 107 GLN A C 1
ATOM 832 O O . GLN A 1 107 ? -1.228 1.954 -17.583 1.00 96.31 107 GLN A O 1
ATOM 837 N N . TRP A 1 108 ? -0.194 1.842 -15.588 1.00 97.38 108 TRP A N 1
ATOM 838 C CA . TRP A 1 108 ? -0.231 0.379 -15.466 1.00 97.38 108 TRP A CA 1
ATOM 839 C C . TRP A 1 108 ? -1.611 -0.260 -15.713 1.00 97.38 108 TRP A C 1
ATOM 841 O O . TRP A 1 108 ? -1.696 -1.374 -16.222 1.00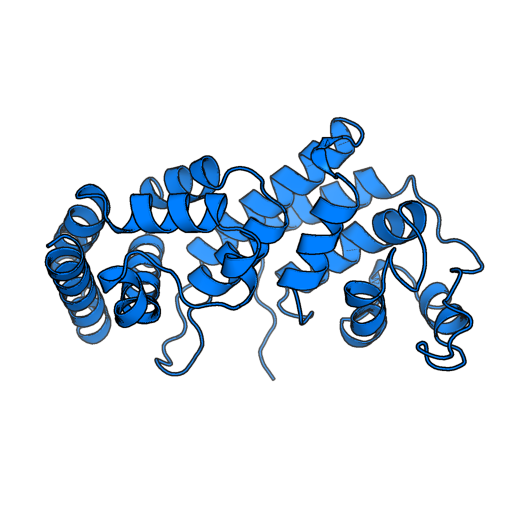 97.38 108 TRP A O 1
ATOM 851 N N . TRP A 1 109 ? -2.702 0.458 -15.432 1.00 95.31 109 TRP A N 1
ATOM 852 C CA . TRP A 1 109 ? -4.078 0.027 -15.718 1.00 95.31 109 TRP A CA 1
ATOM 853 C C . TRP A 1 109 ? -4.388 -0.117 -17.217 1.00 95.31 109 TRP A C 1
ATOM 855 O O . TRP A 1 109 ? -5.357 -0.775 -17.583 1.00 95.31 109 TRP A O 1
ATOM 865 N N . SER A 1 110 ? -3.597 0.514 -18.086 1.00 96.69 110 SER A N 1
ATOM 866 C CA . SER A 1 110 ? -3.728 0.457 -19.549 1.00 96.69 110 SER A CA 1
ATOM 867 C C . SER A 1 110 ? -2.832 -0.599 -20.204 1.00 96.69 110 SER A C 1
ATOM 869 O O . SER A 1 110 ? -2.870 -0.768 -21.424 1.00 96.69 110 SER A O 1
ATOM 871 N N . TRP A 1 111 ? -2.010 -1.297 -19.413 1.00 97.44 111 TRP A N 1
ATOM 872 C CA . TRP A 1 111 ? -1.205 -2.422 -19.884 1.00 97.44 111 TRP A CA 1
ATOM 873 C C . TRP A 1 111 ? -2.090 -3.607 -20.281 1.00 97.44 111 TRP A C 1
ATOM 875 O O . TRP A 1 111 ? -3.316 -3.553 -20.184 1.00 97.44 111 TRP A O 1
ATOM 885 N N . THR A 1 112 ? -1.481 -4.700 -20.751 1.00 97.94 112 THR A N 1
ATOM 886 C CA . THR A 1 112 ? -2.274 -5.885 -21.095 1.00 97.94 112 THR A CA 1
ATOM 887 C C . THR A 1 112 ? -3.040 -6.384 -19.872 1.00 97.94 112 THR A C 1
ATOM 889 O O . THR A 1 112 ? -2.538 -6.316 -18.751 1.00 97.94 112 THR A O 1
ATOM 892 N N . ASP A 1 113 ? -4.225 -6.957 -20.084 1.00 97.69 113 ASP A N 1
ATOM 893 C CA . ASP A 1 113 ? -5.057 -7.490 -19.001 1.00 97.69 113 ASP A CA 1
ATOM 894 C C . ASP A 1 113 ? -4.306 -8.440 -18.052 1.00 97.69 113 ASP A C 1
ATOM 896 O O . ASP A 1 113 ? -4.654 -8.577 -16.884 1.00 97.69 113 ASP A O 1
ATOM 900 N N . GLN A 1 114 ? -3.309 -9.166 -18.563 1.00 98.06 114 GLN A N 1
ATOM 901 C CA . GLN A 1 114 ? -2.489 -10.058 -17.752 1.00 98.06 114 GLN A CA 1
ATOM 902 C C . GLN A 1 114 ? -1.533 -9.281 -16.835 1.00 98.06 114 GLN A C 1
ATOM 904 O O . GLN A 1 114 ? -1.372 -9.652 -15.679 1.00 98.06 114 GLN A O 1
ATOM 909 N N . GLU A 1 115 ? -0.917 -8.214 -17.340 1.00 98.50 115 GLU A N 1
ATOM 910 C CA . GLU A 1 115 ? 0.028 -7.372 -16.597 1.00 98.50 115 GLU A CA 1
ATOM 911 C C . GLU A 1 115 ? -0.679 -6.546 -15.531 1.00 98.50 115 GLU A C 1
ATOM 913 O O . GLU A 1 115 ? -0.248 -6.548 -14.379 1.00 98.50 115 GLU A O 1
ATOM 918 N N . SER A 1 116 ? -1.790 -5.894 -15.884 1.00 98.00 116 SER A N 1
ATOM 919 C CA . SER A 1 116 ? -2.558 -5.114 -14.916 1.00 98.00 116 SER A CA 1
ATOM 920 C C . SER A 1 116 ? -3.115 -6.012 -13.808 1.00 98.00 116 SER A C 1
ATOM 922 O O . SER A 1 116 ? -2.892 -5.736 -12.634 1.00 98.00 116 SER A O 1
ATOM 924 N N . ARG A 1 117 ? -3.717 -7.165 -14.134 1.00 98.19 117 ARG A N 1
ATOM 925 C CA . ARG A 1 117 ? -4.183 -8.111 -13.101 1.00 98.19 117 ARG A CA 1
ATOM 926 C C . ARG A 1 117 ? -3.066 -8.641 -12.202 1.00 98.19 117 ARG A C 1
ATOM 928 O O . ARG A 1 117 ? -3.325 -8.885 -11.031 1.00 98.19 117 ARG A O 1
ATOM 935 N N . ALA A 1 118 ? -1.850 -8.830 -12.716 1.00 98.62 118 ALA A N 1
ATOM 936 C CA . ALA A 1 118 ? -0.733 -9.298 -11.897 1.00 98.62 118 ALA A CA 1
ATOM 937 C C . ALA A 1 118 ? -0.287 -8.244 -10.872 1.00 98.62 118 ALA A C 1
ATOM 939 O O . ALA A 1 118 ? -0.041 -8.586 -9.718 1.00 98.62 118 ALA A O 1
ATOM 940 N N . VAL A 1 119 ? -0.234 -6.969 -11.274 1.00 98.56 119 VAL A N 1
ATOM 941 C CA . VAL A 1 119 ? 0.048 -5.851 -10.359 1.00 98.56 119 VAL A CA 1
ATOM 942 C C . VAL A 1 119 ? -1.069 -5.707 -9.324 1.00 98.56 119 VAL A C 1
ATOM 944 O O . VAL A 1 119 ? -0.784 -5.634 -8.134 1.00 98.56 119 VAL A O 1
ATOM 947 N N . ASP A 1 120 ? -2.330 -5.727 -9.758 1.00 98.38 120 ASP A N 1
ATOM 948 C CA . ASP A 1 120 ? -3.489 -5.602 -8.868 1.00 98.38 120 ASP A CA 1
ATOM 949 C C . ASP A 1 120 ? -3.553 -6.735 -7.830 1.00 98.38 120 ASP A C 1
ATOM 951 O O . ASP A 1 120 ? -3.751 -6.482 -6.641 1.00 98.38 120 ASP A O 1
ATOM 955 N N . ALA A 1 121 ? -3.302 -7.978 -8.257 1.00 98.44 121 ALA A N 1
ATOM 956 C CA . ALA A 1 121 ? -3.255 -9.135 -7.368 1.00 98.44 121 ALA A CA 1
ATOM 957 C C . ALA A 1 121 ? -2.124 -9.032 -6.335 1.00 98.44 121 ALA A C 1
ATOM 959 O O . ALA A 1 121 ? -2.331 -9.388 -5.178 1.00 98.44 121 ALA A O 1
ATOM 960 N N . PHE A 1 122 ? -0.950 -8.530 -6.732 1.00 98.75 122 PHE A N 1
ATOM 961 C CA . PHE A 1 122 ? 0.146 -8.280 -5.797 1.00 98.75 122 PHE A CA 1
ATOM 962 C C . PHE A 1 122 ? -0.224 -7.214 -4.763 1.00 98.75 122 PHE A C 1
ATOM 964 O O . PHE A 1 122 ? -0.007 -7.437 -3.578 1.00 98.75 122 PHE A O 1
ATOM 971 N N . LEU A 1 123 ? -0.801 -6.080 -5.180 1.00 98.62 123 LEU A N 1
ATOM 972 C CA . LEU A 1 123 ? -1.152 -4.996 -4.255 1.00 98.62 123 LEU A CA 1
ATOM 973 C C . LEU A 1 123 ? -2.167 -5.454 -3.199 1.00 98.62 123 LEU A C 1
ATOM 975 O O . LEU A 1 123 ? -1.994 -5.144 -2.024 1.00 98.62 123 LEU A O 1
ATOM 979 N N . HIS A 1 124 ? -3.182 -6.227 -3.595 1.00 98.38 124 HIS A N 1
ATOM 980 C CA . HIS A 1 124 ? -4.144 -6.797 -2.648 1.00 98.38 124 HIS A CA 1
ATOM 981 C C . HIS A 1 124 ? -3.502 -7.857 -1.745 1.00 98.38 124 HIS A C 1
ATOM 983 O O . HIS A 1 124 ? -3.691 -7.813 -0.537 1.00 98.38 124 HIS A O 1
ATOM 989 N N . ALA A 1 125 ? -2.692 -8.770 -2.292 1.00 98.25 125 ALA A N 1
ATOM 990 C CA . ALA A 1 125 ? -2.024 -9.785 -1.478 1.00 98.25 125 ALA A CA 1
ATOM 991 C C . ALA A 1 125 ? -1.019 -9.175 -0.487 1.00 98.25 125 ALA A C 1
ATOM 993 O O . ALA A 1 125 ? -0.865 -9.684 0.618 1.00 98.25 125 ALA A O 1
ATOM 994 N N . TRP A 1 126 ? -0.340 -8.089 -0.868 1.00 98.12 126 TRP A N 1
ATOM 995 C CA . TRP A 1 126 ? 0.569 -7.359 0.013 1.00 98.12 126 TRP A CA 1
ATOM 996 C C . TRP A 1 126 ? -0.191 -6.639 1.126 1.00 98.12 126 TRP A C 1
ATOM 998 O O . TRP A 1 126 ? 0.214 -6.706 2.283 1.00 98.12 126 TRP A O 1
ATOM 1008 N N . TRP A 1 127 ? -1.327 -6.023 0.796 1.00 97.69 127 TRP A N 1
ATOM 1009 C CA . TRP A 1 127 ? -2.218 -5.420 1.782 1.00 97.69 127 TRP A CA 1
ATOM 1010 C C . TRP A 1 127 ? -2.735 -6.439 2.804 1.00 97.69 127 TRP A C 1
ATOM 1012 O O . TRP A 1 127 ? -2.635 -6.207 4.007 1.00 97.69 127 TRP A O 1
ATOM 1022 N N . ASP A 1 128 ? -3.218 -7.590 2.337 1.00 96.06 128 ASP A N 1
ATOM 1023 C CA . ASP A 1 128 ? -3.713 -8.664 3.202 1.00 96.06 128 ASP A CA 1
ATOM 1024 C C . ASP A 1 128 ? -2.604 -9.217 4.109 1.00 96.06 128 ASP A C 1
ATOM 1026 O O . ASP A 1 128 ? -2.850 -9.525 5.276 1.00 96.06 128 ASP A O 1
ATOM 1030 N N . ASP A 1 129 ? -1.377 -9.319 3.588 1.00 95.00 129 ASP A N 1
ATOM 1031 C CA . ASP A 1 129 ? -0.206 -9.739 4.356 1.00 95.00 129 ASP A CA 1
ATOM 1032 C C . ASP A 1 129 ? 0.083 -8.767 5.504 1.00 95.00 129 ASP A C 1
ATOM 1034 O O . ASP A 1 129 ? 0.233 -9.208 6.639 1.00 95.00 129 ASP A O 1
ATOM 1038 N N . VAL A 1 130 ? 0.077 -7.458 5.232 1.00 94.00 130 VAL A N 1
ATOM 1039 C CA . VAL A 1 130 ? 0.292 -6.409 6.244 1.00 94.00 130 VAL A CA 1
ATOM 1040 C C . VAL A 1 130 ? -0.802 -6.439 7.312 1.00 94.00 130 VAL A C 1
ATOM 1042 O O . VAL A 1 130 ? -0.494 -6.465 8.499 1.00 94.00 130 VAL A O 1
ATOM 1045 N N . LEU A 1 131 ? -2.074 -6.551 6.920 1.00 94.38 131 LEU A N 1
ATOM 1046 C CA . LEU A 1 131 ? -3.195 -6.629 7.869 1.00 94.38 131 LEU A CA 1
ATOM 1047 C C . LEU A 1 131 ? -3.194 -7.898 8.738 1.00 94.38 131 LEU A C 1
ATOM 1049 O O . LEU A 1 131 ? -3.835 -7.932 9.794 1.00 94.38 131 LEU A O 1
ATOM 1053 N N . ALA A 1 132 ? -2.517 -8.956 8.289 1.00 92.12 132 ALA A N 1
ATOM 1054 C CA . ALA A 1 132 ? -2.372 -10.206 9.024 1.00 92.12 132 ALA A CA 1
ATOM 1055 C C . ALA A 1 132 ? -1.150 -10.226 9.957 1.00 92.12 132 ALA A C 1
ATOM 1057 O O . ALA A 1 132 ? -1.074 -11.109 10.818 1.00 92.12 132 ALA A O 1
ATOM 1058 N N . ARG A 1 133 ? -0.204 -9.290 9.799 1.00 88.56 133 ARG A N 1
ATOM 1059 C CA . ARG A 1 133 ? 0.955 -9.154 10.688 1.00 88.56 133 ARG A CA 1
ATOM 1060 C C . ARG A 1 133 ? 0.515 -8.595 12.034 1.00 88.56 133 ARG A C 1
ATOM 1062 O O . ARG A 1 133 ? -0.412 -7.792 12.130 1.00 88.56 133 ARG A O 1
ATOM 1069 N N . GLU A 1 134 ? 1.196 -9.044 13.077 1.00 84.00 134 GLU A N 1
ATOM 1070 C CA . GLU A 1 134 ? 1.074 -8.434 14.391 1.00 84.00 134 GLU A CA 1
ATOM 1071 C C . GLU A 1 134 ? 1.776 -7.075 14.372 1.00 84.00 134 GLU A C 1
ATOM 1073 O O . GLU A 1 134 ? 2.927 -6.991 13.946 1.00 84.00 134 GLU A O 1
ATOM 1078 N N . ASP A 1 135 ? 1.067 -6.036 14.813 1.00 71.69 135 ASP A N 1
ATOM 1079 C CA . ASP A 1 135 ? 1.610 -4.683 14.926 1.00 71.69 135 ASP A CA 1
ATOM 1080 C C . ASP A 1 135 ? 2.888 -4.651 15.767 1.00 71.69 135 ASP A C 1
ATOM 1082 O O . ASP A 1 135 ? 3.010 -5.356 16.778 1.00 71.69 135 ASP A O 1
ATOM 1086 N N . ALA A 1 136 ? 3.816 -3.774 15.379 1.00 67.25 136 ALA A N 1
ATOM 1087 C CA . ALA A 1 136 ? 4.981 -3.472 16.193 1.00 67.25 136 ALA A CA 1
ATOM 1088 C C . ALA A 1 136 ? 4.543 -2.953 17.572 1.00 67.25 136 ALA A C 1
ATOM 1090 O O . ALA A 1 136 ? 3.669 -2.095 17.696 1.00 67.25 136 ALA A O 1
ATOM 1091 N N . GLU A 1 137 ? 5.167 -3.465 18.634 1.00 61.72 137 GLU A N 1
ATOM 1092 C CA . GLU A 1 137 ? 4.869 -3.024 20.002 1.00 61.72 137 GLU A CA 1
ATOM 1093 C C . GLU A 1 137 ? 5.407 -1.614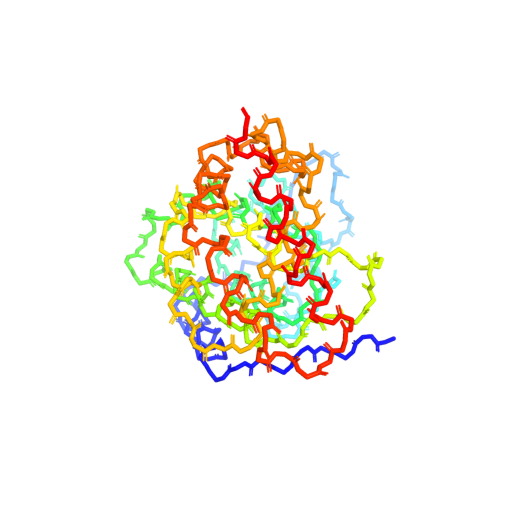 20.304 1.00 61.72 137 GLU A C 1
ATOM 1095 O O . GLU A 1 137 ? 5.018 -1.029 21.314 1.00 61.72 137 GLU A O 1
ATOM 1100 N N . ASP A 1 138 ? 6.303 -1.070 19.467 1.00 68.38 138 ASP A N 1
ATOM 1101 C CA . ASP A 1 138 ? 6.951 0.225 19.690 1.00 68.38 138 ASP A CA 1
ATOM 1102 C C . ASP A 1 138 ? 6.059 1.395 19.221 1.00 68.38 138 ASP A C 1
ATOM 1104 O O . ASP A 1 138 ? 5.890 1.596 18.017 1.00 68.38 138 ASP A O 1
ATOM 1108 N N . PRO A 1 139 ? 5.536 2.235 20.137 1.00 60.09 139 PRO A N 1
ATOM 1109 C CA . PRO A 1 139 ? 4.689 3.376 19.785 1.00 60.09 139 PRO A CA 1
ATOM 1110 C C . PRO A 1 139 ? 5.410 4.483 19.002 1.00 60.09 139 PRO A C 1
ATOM 1112 O O . PRO A 1 139 ? 4.760 5.426 18.552 1.00 60.09 139 PRO A O 1
ATOM 1115 N N . TRP A 1 140 ? 6.742 4.433 18.908 1.00 66.12 140 TRP A N 1
ATOM 1116 C CA . TRP A 1 140 ? 7.542 5.400 18.157 1.00 66.12 140 TRP A CA 1
ATOM 1117 C C . TRP A 1 140 ? 7.809 4.962 16.715 1.00 66.12 140 TRP A C 1
ATOM 1119 O O . TRP A 1 140 ? 8.315 5.772 15.930 1.00 66.12 140 TRP A O 1
ATOM 1129 N N . GLU A 1 141 ? 7.490 3.716 16.353 1.00 73.12 141 GLU A N 1
ATOM 1130 C CA . GLU A 1 141 ? 7.550 3.280 14.962 1.00 73.12 141 GLU A CA 1
ATOM 1131 C C . GLU A 1 141 ? 6.379 3.878 14.162 1.00 73.12 141 GLU A C 1
ATOM 1133 O O . GLU A 1 141 ? 5.260 3.992 14.671 1.00 73.12 141 GLU A O 1
ATOM 1138 N N . PRO A 1 142 ? 6.614 4.310 12.907 1.00 78.50 142 PRO A N 1
ATOM 1139 C CA . PRO A 1 142 ? 5.533 4.741 12.033 1.00 78.50 142 PRO A CA 1
ATOM 1140 C C . PRO A 1 142 ? 4.485 3.637 11.886 1.00 78.50 142 PRO A C 1
ATOM 1142 O O . PRO A 1 142 ? 4.830 2.467 11.741 1.00 78.50 142 PRO A O 1
ATOM 1145 N N . CYS A 1 143 ? 3.209 4.020 11.860 1.00 88.25 143 CYS A N 1
ATOM 1146 C CA . CYS A 1 143 ? 2.114 3.087 11.629 1.00 88.25 143 CYS A CA 1
ATOM 1147 C C . CYS A 1 143 ? 2.273 2.413 10.250 1.00 88.25 143 CYS A C 1
ATOM 1149 O O . CYS A 1 143 ? 2.068 3.054 9.216 1.00 88.25 143 CYS A O 1
ATOM 1151 N N . GLU A 1 144 ? 2.656 1.129 10.234 1.00 89.88 144 GLU A N 1
ATOM 1152 C CA . GLU A 1 144 ? 2.959 0.371 9.006 1.00 89.88 144 GLU A CA 1
ATOM 1153 C C . GLU A 1 144 ? 1.753 0.353 8.065 1.00 89.88 144 GLU A C 1
ATOM 1155 O O . GLU A 1 144 ? 1.879 0.688 6.887 1.00 89.88 144 GLU A O 1
ATOM 1160 N N . VAL A 1 145 ? 0.561 0.054 8.591 1.00 93.62 145 VAL A N 1
ATOM 1161 C CA . VAL A 1 145 ? -0.677 0.008 7.803 1.00 93.62 145 VAL A CA 1
ATOM 1162 C C . VAL A 1 145 ? -1.008 1.359 7.153 1.00 93.62 145 VAL A C 1
ATOM 1164 O O . VAL A 1 145 ? -1.429 1.393 5.995 1.00 93.62 145 VAL A O 1
ATOM 1167 N N . ALA A 1 146 ? -0.749 2.478 7.840 1.00 93.81 146 ALA A N 1
ATOM 1168 C CA . ALA A 1 146 ? -0.942 3.821 7.292 1.00 93.81 146 ALA A CA 1
ATOM 1169 C C . ALA A 1 146 ? 0.047 4.104 6.150 1.00 93.81 146 ALA A C 1
ATOM 1171 O O . ALA A 1 146 ? -0.354 4.549 5.071 1.00 93.81 146 ALA A O 1
ATOM 1172 N N . ALA A 1 147 ? 1.328 3.784 6.364 1.00 93.19 147 ALA A N 1
ATOM 1173 C CA . ALA A 1 147 ? 2.389 3.975 5.378 1.00 93.19 147 ALA A CA 1
ATOM 1174 C C . ALA A 1 147 ? 2.172 3.111 4.123 1.00 93.19 147 ALA A C 1
ATOM 1176 O O . ALA A 1 147 ? 2.277 3.599 2.995 1.00 93.19 147 ALA A O 1
ATOM 1177 N N . VAL A 1 148 ? 1.810 1.838 4.297 1.00 95.56 148 VAL A N 1
ATOM 1178 C CA . VAL A 1 148 ? 1.508 0.917 3.192 1.00 95.56 148 VAL A CA 1
ATOM 1179 C C . VAL A 1 148 ? 0.280 1.386 2.415 1.00 95.56 148 VAL A C 1
ATOM 1181 O O . VAL A 1 148 ? 0.294 1.366 1.183 1.00 95.56 148 VAL A O 1
ATOM 1184 N N . LEU A 1 149 ? -0.764 1.872 3.090 1.00 97.31 149 LEU A N 1
ATOM 1185 C CA . LEU A 1 149 ? -1.943 2.399 2.406 1.00 97.31 149 LEU A CA 1
ATOM 1186 C C . LEU A 1 149 ? -1.628 3.680 1.610 1.00 97.31 149 LEU A C 1
ATOM 1188 O O . LEU A 1 149 ? -2.106 3.821 0.481 1.00 97.31 149 LEU A O 1
ATOM 1192 N N . GLU A 1 150 ? -0.784 4.579 2.135 1.00 96.50 150 GLU A N 1
ATOM 1193 C CA . GLU A 1 150 ? -0.285 5.753 1.393 1.00 96.50 150 GLU A CA 1
ATOM 1194 C C . GLU A 1 150 ? 0.541 5.333 0.165 1.00 96.50 150 GLU A C 1
ATOM 1196 O O . GLU A 1 150 ? 0.395 5.922 -0.913 1.00 96.50 150 GLU A O 1
ATOM 1201 N N . CYS A 1 151 ? 1.349 4.273 0.289 1.00 97.06 151 CYS A N 1
ATOM 1202 C CA . CYS A 1 151 ? 2.077 3.664 -0.824 1.00 97.06 151 CYS A CA 1
ATOM 1203 C C . CYS A 1 151 ? 1.112 3.130 -1.895 1.00 97.06 151 CYS A C 1
ATOM 1205 O O . CYS A 1 151 ? 1.238 3.483 -3.072 1.00 97.06 151 CYS A O 1
ATOM 1207 N N . ILE A 1 152 ? 0.124 2.314 -1.510 1.00 98.19 152 ILE A N 1
ATOM 1208 C CA . ILE A 1 152 ? -0.881 1.747 -2.425 1.00 98.19 152 ILE A CA 1
ATOM 1209 C C . ILE A 1 152 ? -1.650 2.865 -3.137 1.00 98.19 152 ILE A C 1
ATOM 1211 O O . ILE A 1 152 ? -1.878 2.769 -4.345 1.00 98.19 152 ILE A O 1
ATOM 1215 N N . ALA A 1 153 ? -1.965 3.968 -2.452 1.00 97.94 153 ALA A N 1
ATOM 1216 C CA . ALA A 1 153 ? -2.612 5.141 -3.047 1.00 97.94 153 ALA A CA 1
ATOM 1217 C C . ALA A 1 153 ? -1.808 5.776 -4.198 1.00 97.94 153 ALA A C 1
ATOM 1219 O O . ALA A 1 153 ? -2.372 6.483 -5.038 1.00 97.94 153 ALA A O 1
ATOM 1220 N N . GLN A 1 154 ? -0.496 5.516 -4.281 1.00 97.75 154 GLN A N 1
ATOM 1221 C CA . GLN A 1 154 ? 0.330 5.965 -5.402 1.00 97.75 154 GLN A CA 1
ATOM 1222 C C . GLN A 1 154 ? 0.169 5.108 -6.660 1.00 97.75 154 GLN A C 1
ATOM 1224 O O . GLN A 1 154 ? 0.533 5.573 -7.744 1.00 97.75 154 GLN A O 1
ATOM 1229 N N . ALA A 1 155 ? -0.396 3.905 -6.557 1.00 97.06 155 ALA A N 1
ATOM 1230 C CA . ALA A 1 155 ? -0.673 3.019 -7.688 1.00 97.06 155 ALA A CA 1
ATOM 1231 C C . ALA A 1 155 ? -2.176 2.864 -7.970 1.00 97.06 155 ALA A C 1
ATOM 1233 O O . ALA A 1 155 ? -2.586 2.910 -9.132 1.00 97.06 155 ALA A O 1
ATOM 1234 N N . ALA A 1 156 ? -2.996 2.695 -6.933 1.00 97.00 156 ALA A N 1
ATOM 1235 C CA . ALA A 1 156 ? -4.427 2.452 -7.044 1.00 97.00 156 ALA A CA 1
ATOM 1236 C C . ALA A 1 156 ? -5.216 3.757 -7.233 1.00 97.00 156 ALA A C 1
ATOM 1238 O O . ALA A 1 156 ? -5.025 4.742 -6.521 1.00 97.00 156 ALA A O 1
ATOM 1239 N N . HIS A 1 157 ? -6.150 3.761 -8.187 1.00 94.00 157 HIS A N 1
ATOM 1240 C CA . HIS A 1 157 ? -7.059 4.893 -8.393 1.00 94.00 157 HIS A CA 1
ATOM 1241 C C . HIS A 1 157 ? -8.226 4.921 -7.412 1.00 94.00 157 HIS A C 1
ATOM 1243 O O . HIS A 1 157 ? -8.776 5.993 -7.168 1.00 94.00 157 HIS A O 1
ATOM 1249 N N . ASP A 1 158 ? -8.585 3.766 -6.863 1.00 96.81 158 ASP A N 1
ATOM 1250 C CA . ASP A 1 158 ? -9.693 3.595 -5.935 1.00 96.81 158 ASP A CA 1
ATOM 1251 C C . ASP A 1 158 ? -9.240 2.722 -4.762 1.00 96.81 158 ASP A C 1
ATOM 1253 O O . ASP A 1 158 ? -8.853 1.570 -4.959 1.00 96.81 158 ASP A O 1
ATOM 1257 N N . LEU A 1 159 ? -9.279 3.275 -3.547 1.00 98.44 159 LEU A N 1
ATOM 1258 C CA . LEU A 1 159 ? -8.955 2.549 -2.317 1.00 98.44 159 LEU A CA 1
ATOM 1259 C C . LEU A 1 159 ? -10.159 1.809 -1.715 1.00 98.44 159 LEU A C 1
ATOM 1261 O O . LEU A 1 159 ? -9.990 1.045 -0.765 1.00 98.44 159 LEU A O 1
ATOM 1265 N N . THR A 1 160 ? -11.368 1.977 -2.264 1.00 98.06 160 THR A N 1
ATOM 1266 C CA . THR A 1 160 ? -12.587 1.331 -1.750 1.00 98.06 160 THR A CA 1
ATOM 1267 C C . THR A 1 160 ? -12.451 -0.190 -1.615 1.00 98.06 160 THR A C 1
ATOM 1269 O O . THR A 1 160 ? -12.881 -0.706 -0.580 1.00 98.06 160 THR A O 1
ATOM 1272 N N . PRO A 1 161 ? -11.847 -0.936 -2.568 1.00 98.06 161 PRO A N 1
ATOM 1273 C CA . PRO A 1 161 ? -11.662 -2.381 -2.424 1.00 98.06 161 PRO A CA 1
ATOM 1274 C C . PRO A 1 161 ? -10.800 -2.761 -1.213 1.00 98.06 161 PRO A C 1
ATOM 1276 O O . PRO A 1 161 ? -11.197 -3.636 -0.445 1.00 98.06 161 PRO A O 1
ATOM 1279 N N . TYR A 1 162 ? -9.690 -2.052 -0.993 1.00 98.50 162 TYR A N 1
ATOM 1280 C CA . TYR A 1 162 ? -8.747 -2.287 0.106 1.00 98.50 162 TYR A CA 1
ATOM 1281 C C . TYR A 1 162 ? -9.389 -2.007 1.472 1.00 98.50 162 TYR A C 1
ATOM 1283 O O . TYR A 1 162 ? -9.331 -2.838 2.379 1.00 98.50 162 TYR A O 1
ATOM 1291 N N . LEU A 1 163 ? -10.084 -0.871 1.592 1.00 98.31 163 LEU A N 1
ATOM 1292 C CA . LEU A 1 163 ? -10.778 -0.451 2.815 1.00 98.31 163 LEU A CA 1
ATOM 1293 C C . LEU A 1 163 ? -11.991 -1.341 3.131 1.00 98.31 163 LEU A C 1
ATOM 1295 O O . LEU A 1 163 ? -12.249 -1.696 4.282 1.00 98.31 163 LEU A O 1
ATOM 1299 N N . THR A 1 164 ? -12.739 -1.740 2.098 1.00 96.94 164 THR A N 1
ATOM 1300 C CA . THR A 1 164 ? -13.879 -2.659 2.239 1.00 96.94 164 THR A CA 1
ATOM 1301 C C . THR A 1 164 ? -13.419 -4.056 2.629 1.00 96.94 164 THR A C 1
ATOM 1303 O O . THR A 1 164 ? -14.117 -4.731 3.386 1.00 96.94 164 THR A O 1
ATOM 1306 N N . HIS A 1 165 ? -12.285 -4.511 2.089 1.00 96.44 165 HIS A N 1
ATOM 1307 C CA . HIS A 1 165 ? -11.695 -5.784 2.469 1.00 96.44 165 HIS A CA 1
ATOM 1308 C C . HIS A 1 165 ? -11.271 -5.752 3.937 1.00 96.44 165 HIS A C 1
ATOM 1310 O O . HIS A 1 165 ? -11.739 -6.587 4.706 1.00 96.44 165 HIS A O 1
ATOM 1316 N N . TRP A 1 166 ? -10.511 -4.729 4.342 1.00 97.19 166 TRP A N 1
ATOM 1317 C CA . TRP A 1 166 ? -10.049 -4.560 5.719 1.00 97.19 166 TRP A CA 1
ATOM 1318 C C . TRP A 1 166 ? -11.199 -4.619 6.735 1.00 97.19 166 TRP A C 1
ATOM 1320 O O . TRP A 1 166 ? -11.146 -5.403 7.678 1.00 97.19 166 TRP A O 1
ATOM 1330 N N . ALA A 1 167 ? -12.296 -3.897 6.483 1.00 94.81 167 ALA A N 1
ATOM 1331 C CA . ALA A 1 167 ? -13.478 -3.886 7.352 1.00 94.81 167 ALA A CA 1
ATOM 1332 C C . ALA A 1 167 ? -14.206 -5.244 7.488 1.00 94.81 167 ALA A C 1
ATOM 1334 O O . ALA A 1 167 ? -15.130 -5.366 8.294 1.00 94.81 167 ALA A O 1
ATOM 1335 N N . LYS A 1 168 ? -13.855 -6.246 6.674 1.00 92.94 168 LYS A N 1
ATOM 1336 C CA . LYS A 1 168 ? -14.455 -7.591 6.678 1.00 92.94 168 LYS A CA 1
ATOM 1337 C C . LYS A 1 168 ? -13.521 -8.667 7.224 1.00 92.94 168 LYS A C 1
ATOM 1339 O O . LYS A 1 168 ? -13.971 -9.803 7.375 1.00 92.94 168 LYS A O 1
ATOM 1344 N N . ILE A 1 169 ? -12.251 -8.349 7.475 1.00 90.81 169 ILE A N 1
ATOM 1345 C CA . ILE A 1 169 ? -11.299 -9.323 8.005 1.00 90.81 169 ILE A CA 1
ATOM 1346 C C . ILE A 1 169 ? -11.667 -9.627 9.456 1.00 90.81 169 ILE A C 1
ATOM 1348 O O . ILE A 1 169 ? -11.655 -8.749 10.317 1.00 90.81 169 ILE A O 1
ATOM 1352 N N . ASP A 1 170 ? -11.944 -10.898 9.730 1.00 83.88 170 ASP A N 1
ATOM 1353 C CA . ASP A 1 170 ? -12.141 -11.405 11.085 1.00 83.88 170 ASP A CA 1
ATOM 1354 C C . ASP A 1 170 ? -10.782 -11.783 11.692 1.00 83.88 170 ASP A C 1
ATOM 1356 O O . ASP A 1 170 ? -10.379 -12.946 11.717 1.00 83.88 170 ASP A O 1
ATOM 1360 N N . SER A 1 171 ? -10.017 -10.762 12.086 1.00 84.75 171 SER A N 1
ATOM 1361 C CA . SER A 1 171 ? -8.705 -10.912 12.719 1.00 84.75 171 SER A CA 1
ATOM 1362 C C . SER A 1 171 ? -8.549 -9.912 13.863 1.00 84.75 171 SER A C 1
ATOM 1364 O O . SER A 1 171 ? -8.859 -8.730 13.683 1.00 84.75 171 SER A O 1
ATOM 1366 N N . PRO A 1 172 ? -8.010 -10.332 15.025 1.00 80.06 172 PRO A N 1
ATOM 1367 C CA . PRO A 1 172 ? -7.692 -9.403 16.102 1.00 80.06 172 PRO A CA 1
ATOM 1368 C C . PRO A 1 172 ? -6.627 -8.381 15.689 1.00 80.06 172 PRO A C 1
ATOM 1370 O O . PRO A 1 172 ? -6.627 -7.285 16.236 1.00 80.06 172 PRO A O 1
ATOM 1373 N N . PHE A 1 173 ? -5.759 -8.692 14.722 1.00 90.44 173 PHE A N 1
ATOM 1374 C CA . PHE A 1 173 ? -4.767 -7.737 14.223 1.00 90.44 173 PHE A CA 1
ATOM 1375 C C . PHE A 1 173 ? -5.416 -6.633 13.393 1.00 90.44 173 PHE A C 1
ATOM 1377 O O . PHE A 1 173 ? -5.087 -5.470 13.571 1.00 90.44 173 PHE A O 1
ATOM 1384 N N . ALA A 1 174 ? -6.418 -6.955 12.571 1.00 92.75 174 ALA A N 1
ATOM 1385 C CA . ALA A 1 174 ? -7.065 -5.974 11.701 1.00 92.75 174 ALA A CA 1
ATOM 1386 C C . ALA A 1 174 ? -7.674 -4.793 12.481 1.00 92.75 174 ALA A C 1
ATOM 1388 O O . ALA A 1 174 ? -7.586 -3.652 12.031 1.00 92.75 174 ALA A O 1
ATOM 1389 N N . VAL A 1 175 ? -8.265 -5.048 13.653 1.00 93.88 175 VAL A N 1
ATOM 1390 C CA . VAL A 1 175 ? -8.821 -3.982 14.501 1.00 93.88 175 VAL A CA 1
ATOM 1391 C C . VAL A 1 175 ? -7.745 -3.238 15.307 1.00 93.88 175 VAL A C 1
ATOM 1393 O O . VAL A 1 175 ? -7.938 -2.066 15.623 1.00 93.88 175 VAL A O 1
ATOM 1396 N N . GLN A 1 176 ? -6.600 -3.872 15.595 1.00 93.38 176 GLN A N 1
ATOM 1397 C CA . GLN A 1 176 ? -5.441 -3.183 16.184 1.00 93.38 176 GLN A CA 1
ATOM 1398 C C . GLN A 1 176 ? -4.800 -2.224 15.188 1.00 93.38 176 GLN A C 1
ATOM 1400 O O . GLN A 1 176 ? -4.642 -1.050 15.513 1.00 93.38 176 GLN A O 1
ATOM 1405 N N . HIS A 1 177 ? -4.603 -2.673 13.947 1.00 94.38 177 HIS A N 1
ATOM 1406 C CA . HIS A 1 177 ? -4.169 -1.833 12.833 1.00 94.38 177 HIS A CA 1
ATOM 1407 C C . HIS A 1 177 ? -5.065 -0.595 12.695 1.00 94.38 177 HIS A C 1
ATOM 1409 O O . HIS A 1 177 ? -4.584 0.516 12.477 1.00 94.38 177 HIS A O 1
ATOM 1415 N N . LEU A 1 178 ? -6.386 -0.756 12.866 1.00 95.62 178 LEU A N 1
ATOM 1416 C CA . LEU A 1 178 ? -7.327 0.365 12.799 1.00 95.62 178 LEU A CA 1
ATOM 1417 C C . LEU A 1 178 ? -7.097 1.349 13.951 1.00 95.62 178 LEU A C 1
ATOM 1419 O O . LEU A 1 178 ? -7.097 2.558 13.727 1.00 95.62 178 LEU A O 1
ATOM 1423 N N . ALA A 1 179 ? -6.896 0.853 15.174 1.00 94.81 179 ALA A N 1
ATOM 1424 C CA . ALA A 1 179 ? -6.580 1.715 16.306 1.00 94.81 179 ALA A CA 1
ATOM 1425 C C . ALA A 1 179 ? -5.258 2.455 16.099 1.00 94.81 179 ALA A C 1
ATOM 1427 O O . ALA A 1 179 ? -5.225 3.674 16.260 1.00 94.81 179 ALA A O 1
ATOM 1428 N N . ALA A 1 180 ? -4.203 1.752 15.685 1.00 93.50 180 ALA A N 1
ATOM 1429 C CA . ALA A 1 180 ? -2.905 2.347 15.392 1.00 93.50 180 ALA A CA 1
ATOM 1430 C C . ALA A 1 180 ? -3.025 3.463 14.343 1.00 93.50 180 ALA A C 1
ATOM 1432 O O . ALA A 1 180 ? -2.533 4.568 14.573 1.00 93.50 180 ALA A O 1
ATOM 1433 N N . PHE A 1 181 ? -3.763 3.221 13.255 1.00 94.62 181 PHE A N 1
ATOM 1434 C CA . PHE A 1 181 ? -3.959 4.210 12.195 1.00 94.62 181 PHE A CA 1
ATOM 1435 C C . PHE A 1 181 ? -4.752 5.436 12.672 1.00 94.62 181 PHE A C 1
ATOM 1437 O O . PHE A 1 181 ? -4.373 6.579 12.424 1.00 94.62 181 PHE A O 1
ATOM 1444 N N . VAL A 1 182 ? -5.843 5.236 13.414 1.00 95.38 182 VAL A N 1
ATOM 1445 C CA . VAL A 1 182 ? -6.619 6.359 13.966 1.00 95.38 182 VAL A CA 1
ATOM 1446 C C . VAL A 1 182 ? -5.767 7.218 14.898 1.00 95.38 182 VAL A C 1
ATOM 1448 O O . VAL A 1 182 ? -5.881 8.444 14.884 1.00 95.38 182 VAL A O 1
ATOM 1451 N N . LEU A 1 183 ? -4.932 6.585 15.721 1.00 92.94 183 LEU A N 1
ATOM 1452 C CA . LEU A 1 183 ? -4.077 7.287 16.670 1.00 92.94 183 LEU A CA 1
ATOM 1453 C C . LEU A 1 183 ? -2.926 8.018 15.975 1.00 92.94 183 LEU A C 1
ATOM 1455 O O . LEU A 1 183 ? -2.622 9.141 16.376 1.00 92.94 183 LEU A O 1
ATOM 1459 N N . SER A 1 184 ? -2.335 7.443 14.921 1.00 91.44 184 SER A N 1
ATOM 1460 C CA . SER A 1 184 ? -1.302 8.127 14.132 1.00 91.44 184 SER A CA 1
ATOM 1461 C C . SER A 1 184 ? -1.849 9.353 13.397 1.00 91.44 184 SER A C 1
ATOM 1463 O O . SER A 1 184 ? -1.134 10.335 13.222 1.00 91.44 184 SER A O 1
ATOM 1465 N N . GLU A 1 185 ? -3.131 9.333 13.023 1.00 92.88 185 GLU A N 1
ATOM 1466 C CA . GLU A 1 185 ? -3.792 10.408 12.275 1.00 92.88 185 GLU A CA 1
ATOM 1467 C C . GLU A 1 185 ? -4.631 11.360 13.137 1.00 92.88 185 GLU A C 1
ATOM 1469 O O . GLU A 1 185 ? -5.317 12.233 12.599 1.00 92.88 185 GLU A O 1
ATOM 1474 N N . ALA A 1 186 ? -4.599 11.234 14.467 1.00 91.25 186 ALA A N 1
ATOM 1475 C CA . ALA A 1 186 ? -5.525 11.929 15.365 1.00 91.25 186 ALA A CA 1
ATOM 1476 C C . ALA A 1 186 ? -5.588 13.454 15.131 1.00 91.25 186 ALA A C 1
ATOM 1478 O O . ALA A 1 186 ? -6.679 14.026 15.040 1.00 91.25 186 ALA A O 1
ATOM 1479 N N . ASP A 1 187 ? -4.431 14.104 14.962 1.00 87.94 187 ASP A N 1
ATOM 1480 C CA . ASP A 1 187 ? -4.344 15.552 14.716 1.00 87.94 187 ASP A CA 1
ATOM 1481 C C . ASP A 1 187 ? -4.887 15.960 13.333 1.00 87.94 187 ASP A C 1
ATOM 1483 O O . ASP A 1 187 ? -5.432 17.059 13.169 1.00 87.94 187 ASP A O 1
ATOM 1487 N N . GLY A 1 188 ? -4.726 15.089 12.330 1.00 89.94 188 GLY A N 1
ATOM 1488 C CA . GLY A 1 188 ? -5.182 15.315 10.956 1.00 89.94 188 GLY A CA 1
ATOM 1489 C C . GLY A 1 188 ? -6.682 15.077 10.799 1.00 89.94 188 GLY A C 1
ATOM 1490 O O . GLY A 1 188 ? -7.380 15.876 10.165 1.00 89.94 188 GLY A O 1
ATOM 1491 N N . LEU A 1 189 ? -7.208 14.027 11.437 1.00 90.94 189 LEU A N 1
ATOM 1492 C CA . LEU A 1 189 ? -8.612 13.625 11.336 1.00 90.94 189 LEU A CA 1
ATOM 1493 C C . LEU A 1 189 ? -9.569 14.710 11.829 1.00 90.94 189 LEU A C 1
ATOM 1495 O O . LEU A 1 189 ? -10.598 14.935 11.195 1.00 90.94 189 LEU A O 1
ATOM 1499 N N . GLY A 1 190 ? -9.210 15.447 12.886 1.00 86.25 190 GLY A N 1
ATOM 1500 C CA . GLY A 1 190 ? -9.996 16.597 13.356 1.00 86.25 190 GLY A CA 1
ATOM 1501 C C . GLY A 1 190 ? -10.111 17.740 12.334 1.00 86.25 190 GLY A C 1
ATOM 1502 O O . GLY A 1 190 ? -10.974 18.604 12.459 1.00 86.25 190 GLY A O 1
ATOM 1503 N N . GLN A 1 191 ? -9.260 17.746 11.307 1.00 87.88 191 GLN A N 1
ATOM 1504 C CA . GLN A 1 191 ? -9.280 18.699 10.195 1.00 87.88 191 GLN A CA 1
ATOM 1505 C C . GLN A 1 191 ? -9.786 18.059 8.891 1.00 87.88 191 GLN A C 1
ATOM 1507 O O . GLN A 1 191 ? -9.793 18.715 7.848 1.00 87.88 191 GLN A O 1
ATOM 1512 N N . GLY A 1 192 ? -10.198 16.786 8.929 1.00 88.62 192 GLY A N 1
ATOM 1513 C CA . GLY A 1 192 ? -10.582 16.012 7.748 1.00 88.62 192 GLY A CA 1
ATOM 1514 C C . GLY A 1 192 ? -9.414 15.746 6.795 1.00 88.62 192 GLY A C 1
ATOM 1515 O O . GLY A 1 192 ? -9.610 15.720 5.579 1.00 88.62 192 GLY A O 1
ATOM 1516 N N . GLN A 1 193 ? -8.197 15.610 7.327 1.00 90.50 193 GLN A N 1
ATOM 1517 C CA . GLN A 1 193 ? -6.966 15.418 6.560 1.00 90.50 193 GLN A CA 1
ATOM 1518 C C . GLN A 1 193 ? -6.179 14.210 7.075 1.00 90.50 193 GLN A C 1
ATOM 1520 O O . GLN A 1 193 ? -6.354 13.787 8.213 1.00 90.50 193 GLN A O 1
ATOM 1525 N N . LEU A 1 194 ? -5.300 13.680 6.228 1.00 92.44 194 LEU A N 1
ATOM 1526 C CA . LEU A 1 194 ? -4.279 12.712 6.625 1.00 92.44 194 LEU A CA 1
ATOM 1527 C C . LEU A 1 194 ? -2.921 13.401 6.659 1.00 92.44 194 LEU A C 1
ATOM 1529 O O . LEU A 1 194 ? -2.652 14.311 5.865 1.00 92.44 194 LEU A O 1
ATOM 1533 N N . GLN A 1 195 ? -2.071 12.949 7.566 1.00 84.94 195 GLN A N 1
ATOM 1534 C CA . GLN A 1 195 ? -0.656 13.257 7.601 1.00 84.94 195 GLN A CA 1
ATOM 1535 C C . GLN A 1 195 ? 0.068 12.428 6.536 1.00 84.94 195 GLN A C 1
ATOM 1537 O O . GLN A 1 195 ? -0.308 11.301 6.241 1.00 84.94 195 GLN A O 1
ATOM 1542 N N . GLY A 1 196 ? 1.102 13.006 5.925 1.00 82.50 196 GLY A N 1
ATOM 1543 C CA . GLY A 1 196 ? 1.863 12.362 4.851 1.00 82.50 196 GLY A CA 1
ATOM 1544 C C . GLY A 1 196 ? 1.994 13.263 3.628 1.00 82.50 196 GLY A C 1
ATOM 1545 O O . GLY A 1 196 ? 1.042 13.896 3.164 1.00 82.50 196 GLY A O 1
ATOM 1546 N N . ALA A 1 197 ? 3.218 13.382 3.117 1.00 84.19 197 ALA A N 1
ATOM 1547 C CA . ALA A 1 197 ? 3.500 14.278 2.001 1.00 84.19 197 ALA A CA 1
ATOM 1548 C C . ALA A 1 197 ? 2.874 13.781 0.687 1.00 84.19 197 ALA A C 1
ATOM 1550 O O . ALA A 1 197 ? 2.563 14.601 -0.183 1.00 84.19 197 ALA A O 1
ATOM 1551 N N . TYR A 1 198 ? 2.660 12.471 0.531 1.00 89.69 198 TYR A N 1
ATOM 1552 C CA . TYR A 1 198 ? 2.192 11.877 -0.720 1.00 89.69 198 TYR A CA 1
ATOM 1553 C C . TYR A 1 198 ? 0.664 11.867 -0.846 1.00 89.69 198 TYR A C 1
ATOM 1555 O O . TYR A 1 198 ? 0.148 11.813 -1.966 1.00 89.69 198 TYR A O 1
ATOM 1563 N N . TRP A 1 199 ? -0.079 12.056 0.247 1.00 91.44 199 TRP A N 1
ATOM 1564 C CA . TRP A 1 199 ? -1.516 12.350 0.184 1.00 91.44 199 TRP A CA 1
ATOM 1565 C C . TRP A 1 199 ? -1.839 13.665 -0.532 1.00 91.44 199 TRP A C 1
ATOM 1567 O O . TRP A 1 199 ? -2.877 13.774 -1.188 1.00 91.44 199 TRP A O 1
ATOM 1577 N N . THR A 1 200 ? -0.940 14.656 -0.486 1.00 87.94 200 THR A N 1
ATOM 1578 C CA . THR A 1 200 ? -1.168 15.978 -1.108 1.00 87.94 200 THR A CA 1
ATOM 1579 C C . THR A 1 200 ? -1.335 15.913 -2.629 1.00 87.94 200 THR A C 1
ATOM 1581 O O . THR A 1 200 ? -2.028 16.746 -3.215 1.00 87.94 200 THR A O 1
ATOM 1584 N N . ILE A 1 201 ? -0.754 14.894 -3.269 1.00 88.94 201 ILE A N 1
ATOM 1585 C CA . ILE A 1 201 ? -0.880 14.623 -4.709 1.00 88.94 201 ILE A CA 1
ATOM 1586 C C . ILE A 1 201 ? -1.929 13.539 -5.023 1.00 88.94 201 ILE A C 1
ATOM 1588 O O . ILE A 1 201 ? -2.185 13.257 -6.193 1.00 88.94 201 ILE A O 1
ATOM 1592 N N . ARG A 1 202 ? -2.561 12.958 -3.993 1.00 94.38 202 ARG A N 1
ATOM 1593 C CA . ARG A 1 202 ? -3.591 11.902 -4.052 1.00 94.38 202 ARG A CA 1
ATOM 1594 C C . ARG A 1 202 ? -4.838 12.282 -3.251 1.00 94.38 202 ARG A C 1
ATOM 1596 O O . ARG A 1 202 ? -5.361 11.498 -2.465 1.00 94.38 202 ARG A O 1
ATOM 1603 N N . THR A 1 203 ? -5.330 13.502 -3.453 1.00 94.38 203 THR A N 1
ATOM 1604 C CA . THR A 1 203 ? -6.422 14.074 -2.645 1.00 94.38 203 THR A CA 1
ATOM 1605 C C . THR A 1 203 ? -7.718 13.265 -2.696 1.00 94.38 203 THR A C 1
ATOM 1607 O O . THR A 1 203 ? -8.404 13.166 -1.683 1.00 94.38 203 THR A O 1
ATOM 1610 N N . ALA A 1 204 ? -8.047 12.651 -3.838 1.00 96.19 204 ALA A N 1
ATOM 1611 C CA . ALA A 1 204 ? -9.223 11.790 -3.957 1.00 96.19 204 ALA A CA 1
ATOM 1612 C C . ALA A 1 204 ? -9.094 10.529 -3.086 1.00 96.19 204 ALA A C 1
ATOM 1614 O O . ALA A 1 204 ? -10.012 10.202 -2.342 1.00 96.19 204 ALA A O 1
ATOM 1615 N N . GLN A 1 205 ? -7.940 9.861 -3.126 1.00 97.69 205 GLN A N 1
ATOM 1616 C CA . GLN A 1 205 ? -7.661 8.674 -2.315 1.00 97.69 205 GLN A CA 1
ATOM 1617 C C . GLN A 1 205 ? -7.599 9.027 -0.822 1.00 97.69 205 GLN A C 1
ATOM 1619 O O . GLN A 1 205 ? -8.198 8.333 -0.006 1.00 97.69 205 GLN A O 1
ATOM 1624 N N . ALA A 1 206 ? -6.968 10.153 -0.468 1.00 97.00 206 ALA A N 1
ATOM 1625 C CA . ALA A 1 206 ? -6.953 10.653 0.907 1.00 97.00 206 ALA A CA 1
ATOM 1626 C C . ALA A 1 206 ? -8.380 10.870 1.442 1.00 97.00 206 ALA A C 1
ATOM 1628 O O . ALA A 1 206 ? -8.698 10.469 2.558 1.00 97.00 206 ALA A O 1
ATOM 1629 N N . GLN A 1 207 ? -9.274 11.443 0.627 1.00 96.44 207 GLN A N 1
ATOM 1630 C CA . GLN A 1 207 ? -10.681 11.621 0.997 1.00 96.44 207 GLN A CA 1
ATOM 1631 C C . GLN A 1 207 ? -11.415 10.293 1.202 1.00 96.44 207 GLN A C 1
ATOM 1633 O O . GLN A 1 207 ? -12.220 10.211 2.124 1.00 96.44 207 GLN A O 1
ATOM 1638 N N . GLN A 1 208 ? -11.139 9.257 0.400 1.00 97.94 208 GLN A N 1
ATOM 1639 C CA . GLN A 1 208 ? -11.729 7.925 0.604 1.00 97.94 208 GLN A CA 1
ATOM 1640 C C . GLN A 1 208 ? -11.355 7.353 1.974 1.00 97.94 208 GLN A C 1
ATOM 1642 O O . GLN A 1 208 ? -12.218 6.845 2.687 1.00 97.94 208 GLN A O 1
ATOM 1647 N N . VAL A 1 209 ? -10.083 7.479 2.358 1.00 97.88 209 VAL A N 1
ATOM 1648 C CA . VAL A 1 209 ? -9.580 6.996 3.649 1.00 97.88 209 VAL A CA 1
ATOM 1649 C C . VAL A 1 209 ? -10.166 7.804 4.806 1.00 97.88 209 VAL A C 1
ATOM 1651 O O . VAL A 1 209 ? -10.682 7.208 5.744 1.00 97.88 209 VAL A O 1
ATOM 1654 N N . VAL A 1 210 ? -10.173 9.141 4.730 1.00 96.94 210 VAL A N 1
ATOM 1655 C CA . VAL A 1 210 ? -10.784 9.996 5.769 1.00 96.94 210 VAL A CA 1
ATOM 1656 C C . VAL A 1 210 ? -12.273 9.686 5.931 1.00 96.94 210 VAL A C 1
ATOM 1658 O O . VAL A 1 210 ? -12.746 9.524 7.053 1.00 96.94 210 VAL A O 1
ATOM 1661 N N . GLN A 1 211 ? -13.018 9.573 4.827 1.00 96.50 211 GLN A N 1
ATOM 1662 C CA . GLN A 1 211 ? -14.442 9.231 4.867 1.00 96.50 211 GLN A CA 1
ATOM 1663 C C . GLN A 1 211 ? -14.678 7.858 5.493 1.00 96.50 211 GLN A C 1
ATOM 1665 O O . GLN A 1 211 ? -15.598 7.712 6.291 1.00 96.50 211 GLN A O 1
ATOM 1670 N N . TRP A 1 212 ? -13.842 6.873 5.161 1.00 97.75 212 TRP A N 1
ATOM 1671 C CA . TRP A 1 212 ? -13.928 5.539 5.740 1.00 97.75 212 TRP A CA 1
ATOM 1672 C C . TRP A 1 212 ? -13.579 5.534 7.233 1.00 97.75 212 TRP A C 1
ATOM 1674 O O . TRP A 1 212 ? -14.327 4.960 8.010 1.00 97.75 212 TRP A O 1
ATOM 1684 N N . LEU A 1 213 ? -12.510 6.212 7.665 1.00 97.00 213 LEU A N 1
ATOM 1685 C CA . LEU A 1 213 ? -12.135 6.304 9.084 1.00 97.00 213 LEU A CA 1
ATOM 1686 C C . LEU A 1 213 ? -13.221 6.995 9.923 1.00 97.00 213 LEU A C 1
ATOM 1688 O O . LEU A 1 213 ? -13.504 6.576 11.044 1.00 97.00 213 LEU A O 1
ATOM 1692 N N . LEU A 1 214 ? -13.847 8.043 9.381 1.00 95.56 214 LEU A N 1
ATOM 1693 C CA . LEU A 1 214 ? -14.890 8.811 10.065 1.00 95.56 214 LEU A CA 1
ATOM 1694 C C . LEU A 1 214 ? -16.291 8.185 9.970 1.00 95.56 214 LEU A C 1
ATOM 1696 O O . LEU A 1 214 ? -17.235 8.726 10.557 1.00 95.56 214 LEU A O 1
ATOM 1700 N N . ASP A 1 215 ? -16.464 7.045 9.302 1.00 96.00 215 ASP A N 1
ATOM 1701 C CA . ASP A 1 215 ? -17.740 6.337 9.331 1.00 96.00 215 ASP A CA 1
ATOM 1702 C C . ASP A 1 215 ? -18.017 5.766 10.747 1.00 96.00 215 ASP A C 1
ATOM 1704 O O . ASP A 1 215 ? -17.140 5.498 11.579 1.00 96.00 215 ASP A O 1
ATOM 1708 N N . SER A 1 216 ? -19.298 5.713 11.118 1.00 95.00 216 SER A N 1
ATOM 1709 C CA . SER A 1 216 ? -19.764 5.160 12.397 1.00 95.00 216 SER A CA 1
ATOM 1710 C C . SER A 1 216 ? -19.365 3.702 12.619 1.00 95.00 216 SER A C 1
ATOM 1712 O O . SER A 1 216 ? -19.169 3.303 13.768 1.00 95.00 216 SER A O 1
ATOM 1714 N N . GLN A 1 217 ? -19.198 2.931 11.545 1.00 96.06 217 GLN A N 1
ATOM 1715 C CA . GLN A 1 217 ? -18.878 1.515 11.608 1.00 96.06 217 GLN A CA 1
ATOM 1716 C C . GLN A 1 217 ? -17.497 1.254 12.228 1.00 96.06 217 GLN A C 1
ATOM 1718 O O . GLN A 1 217 ? -17.352 0.297 12.980 1.00 96.06 217 GLN A O 1
ATOM 1723 N N . GLN A 1 218 ? -16.507 2.112 11.983 1.00 96.50 218 GLN A N 1
ATOM 1724 C CA . GLN A 1 218 ? -15.119 1.958 12.437 1.00 96.50 218 GLN A CA 1
ATOM 1725 C C . GLN A 1 218 ? -15.031 2.186 13.941 1.00 96.50 218 GLN A C 1
ATOM 1727 O O . GLN A 1 218 ? -14.420 1.403 14.662 1.00 96.50 218 GLN A O 1
ATOM 1732 N N . GLN A 1 219 ? -15.733 3.208 14.432 1.00 96.31 219 GLN A N 1
ATOM 1733 C CA . GLN A 1 219 ? -15.884 3.432 15.866 1.00 96.31 219 GLN A CA 1
ATOM 1734 C C . GLN A 1 219 ? -16.589 2.244 16.538 1.00 96.31 219 GLN A C 1
ATOM 1736 O O . GLN A 1 219 ? -16.088 1.723 17.529 1.00 96.31 219 GLN A O 1
ATOM 1741 N N . ALA A 1 220 ? -17.714 1.780 15.982 1.00 96.44 220 ALA A N 1
ATOM 1742 C CA . ALA A 1 220 ? -18.441 0.636 16.532 1.00 96.44 220 ALA A CA 1
ATOM 1743 C C . ALA A 1 220 ? -17.592 -0.648 16.526 1.00 96.44 220 ALA A C 1
ATOM 1745 O O . ALA A 1 220 ? -17.677 -1.455 17.452 1.00 96.44 220 ALA A O 1
ATOM 1746 N N . TRP A 1 221 ? -16.750 -0.830 15.505 1.00 95.94 221 TRP A N 1
ATOM 1747 C CA . TRP A 1 221 ? -15.823 -1.953 15.418 1.00 95.94 221 TRP A CA 1
ATOM 1748 C C . TRP A 1 221 ? -14.803 -1.919 16.563 1.00 95.94 221 TRP A C 1
ATOM 1750 O O . TRP A 1 221 ? -14.709 -2.899 17.304 1.00 95.94 221 TRP A O 1
ATOM 1760 N N . LEU A 1 222 ? -14.136 -0.780 16.782 1.00 96.50 222 LEU A N 1
ATOM 1761 C CA . LEU A 1 222 ? -13.198 -0.576 17.896 1.00 96.50 222 LEU A CA 1
ATOM 1762 C C . LEU A 1 222 ? -13.861 -0.822 19.264 1.00 96.50 222 LEU A C 1
ATOM 1764 O O . LEU A 1 222 ? -13.341 -1.583 20.081 1.00 96.50 222 LEU A O 1
ATOM 1768 N N . GLU A 1 223 ? -15.046 -0.246 19.489 1.00 96.75 223 GLU A N 1
ATOM 1769 C CA . GLU A 1 223 ? -15.814 -0.400 20.735 1.00 96.75 223 GLU A CA 1
ATOM 1770 C C . GLU A 1 223 ? -16.233 -1.856 20.988 1.00 96.75 223 GLU A C 1
ATOM 1772 O O . GLU A 1 223 ? -16.211 -2.322 22.126 1.00 96.75 223 GLU A O 1
ATOM 1777 N N . SER A 1 224 ? -16.595 -2.595 19.935 1.00 95.62 224 SER A N 1
ATOM 1778 C CA . SER A 1 224 ? -16.971 -4.009 20.048 1.00 95.62 224 SER A CA 1
ATOM 1779 C C . SER A 1 224 ? -15.780 -4.926 20.343 1.00 95.62 224 SER A C 1
ATOM 1781 O O . SER A 1 224 ? -15.942 -5.948 21.012 1.00 95.62 224 SER A O 1
ATOM 1783 N N . ALA A 1 225 ? -14.584 -4.554 19.878 1.00 94.69 225 ALA A N 1
ATOM 1784 C CA . ALA A 1 225 ? -13.371 -5.341 20.042 1.00 94.69 225 ALA A CA 1
ATOM 1785 C C . ALA A 1 225 ? -12.706 -5.128 21.410 1.00 94.69 225 ALA A C 1
ATOM 1787 O O . ALA A 1 225 ? -12.187 -6.089 21.986 1.00 94.69 225 ALA A O 1
ATOM 1788 N N . ALA A 1 226 ? -12.748 -3.913 21.969 1.00 94.62 226 ALA A N 1
ATOM 1789 C CA . ALA A 1 226 ? -12.057 -3.579 23.220 1.00 94.62 226 ALA A CA 1
ATOM 1790 C C . ALA A 1 226 ? -12.364 -4.542 24.395 1.00 94.62 226 ALA A C 1
ATOM 1792 O O . ALA A 1 226 ? -11.417 -5.039 25.013 1.00 94.62 226 ALA A O 1
ATOM 1793 N N . PRO A 1 227 ? -13.625 -4.938 24.676 1.00 95.06 227 PRO A N 1
ATOM 1794 C CA . PRO A 1 227 ? -13.933 -5.862 25.773 1.00 95.06 227 PRO A CA 1
ATOM 1795 C C . PRO A 1 227 ? -13.355 -7.272 25.593 1.00 95.06 227 PRO A C 1
ATOM 1797 O O . PRO A 1 227 ? -13.194 -8.000 26.572 1.00 95.06 227 PRO A O 1
ATOM 1800 N N . THR A 1 228 ? -13.070 -7.675 24.351 1.00 92.81 228 THR A N 1
ATOM 1801 C CA . THR A 1 228 ? -12.516 -8.999 24.018 1.00 92.81 228 THR A CA 1
ATOM 1802 C C . THR A 1 228 ? -10.990 -9.032 24.100 1.00 92.81 228 THR A C 1
ATOM 1804 O O . THR A 1 228 ? -10.403 -10.111 24.177 1.00 92.81 228 THR A O 1
ATOM 1807 N N . GLN A 1 229 ? -10.341 -7.864 24.118 1.00 92.62 229 GLN A N 1
ATOM 1808 C CA . GLN A 1 229 ? -8.891 -7.748 24.160 1.00 92.62 229 GLN A CA 1
ATOM 1809 C C . GLN A 1 229 ? -8.375 -8.035 25.571 1.00 92.62 229 GLN A C 1
ATOM 1811 O O . GLN A 1 229 ? -8.772 -7.371 26.529 1.00 92.62 229 GLN A O 1
ATOM 1816 N N . THR A 1 230 ? -7.489 -9.021 25.718 1.00 92.50 230 THR A N 1
ATOM 1817 C CA . THR A 1 230 ? -6.929 -9.420 27.018 1.00 92.50 230 THR A CA 1
ATOM 1818 C C . THR A 1 230 ? -5.746 -8.561 27.438 1.00 92.50 230 THR A C 1
ATOM 1820 O O . THR A 1 230 ? -5.577 -8.326 28.634 1.00 92.50 230 THR A O 1
ATOM 1823 N N . ASP A 1 231 ? -4.959 -8.083 26.473 1.00 91.94 231 ASP A N 1
ATOM 1824 C CA . ASP A 1 231 ? -3.833 -7.188 26.724 1.00 91.94 231 ASP A CA 1
ATOM 1825 C C . ASP A 1 231 ? -4.334 -5.777 27.079 1.00 91.94 231 ASP A C 1
ATOM 1827 O O . ASP A 1 231 ? -5.148 -5.192 26.365 1.00 91.94 231 ASP A O 1
ATOM 1831 N N . THR A 1 232 ? -3.886 -5.238 28.216 1.00 92.44 232 THR A N 1
ATOM 1832 C CA . THR A 1 232 ? -4.369 -3.945 28.722 1.00 92.44 232 THR A CA 1
ATOM 1833 C C . THR A 1 232 ? -3.967 -2.788 27.814 1.00 92.44 232 THR A C 1
ATOM 1835 O O . THR A 1 232 ? -4.804 -1.936 27.536 1.00 92.44 232 THR A O 1
ATOM 1838 N N . THR A 1 233 ? -2.731 -2.771 27.315 1.00 90.94 233 THR A N 1
ATOM 1839 C CA . THR A 1 233 ? -2.229 -1.691 26.457 1.00 90.94 233 THR A CA 1
ATOM 1840 C C . THR A 1 233 ? -2.971 -1.677 25.127 1.00 90.94 233 THR A C 1
ATOM 1842 O O . THR A 1 233 ? -3.462 -0.634 24.701 1.00 90.94 233 THR A O 1
ATOM 1845 N N . ARG A 1 234 ? -3.160 -2.850 24.516 1.00 90.88 234 ARG A N 1
ATOM 1846 C CA . ARG A 1 234 ? -3.955 -2.982 23.288 1.00 90.88 234 ARG A CA 1
ATOM 1847 C C . ARG A 1 234 ? -5.423 -2.621 23.500 1.00 90.88 234 ARG A C 1
ATOM 1849 O O . ARG A 1 234 ? -6.061 -2.070 22.609 1.00 90.88 234 ARG A O 1
ATOM 1856 N N . ARG A 1 235 ? -5.993 -2.919 24.672 1.00 94.25 235 ARG A N 1
ATOM 1857 C CA . ARG A 1 235 ? -7.360 -2.496 25.009 1.00 94.25 235 ARG A CA 1
ATOM 1858 C C . ARG A 1 235 ? -7.463 -0.973 25.098 1.00 94.25 235 ARG A C 1
ATOM 1860 O O . ARG A 1 235 ? -8.363 -0.399 24.494 1.00 94.25 235 ARG A O 1
ATOM 1867 N N . GLU A 1 236 ? -6.533 -0.333 25.801 1.00 94.31 236 GLU A N 1
ATOM 1868 C CA . GLU A 1 236 ? -6.476 1.127 25.936 1.00 94.31 236 GLU A CA 1
ATOM 1869 C C . GLU A 1 236 ? -6.321 1.816 24.572 1.00 94.31 236 GLU A C 1
ATOM 1871 O O . GLU A 1 236 ? -6.972 2.829 24.321 1.00 94.31 236 GLU A O 1
ATOM 1876 N N . GLN A 1 237 ? -5.527 1.247 23.657 1.00 93.81 237 GLN A N 1
ATOM 1877 C CA . GLN A 1 237 ? -5.400 1.745 22.282 1.00 93.81 237 GLN A CA 1
ATOM 1878 C C . GLN A 1 237 ? -6.733 1.709 21.526 1.00 93.81 237 GLN A C 1
ATOM 1880 O O . GLN A 1 237 ? -7.117 2.714 20.927 1.00 93.81 237 GLN A O 1
ATOM 1885 N N . LEU A 1 238 ? -7.469 0.592 21.592 1.00 95.50 238 LEU A N 1
ATOM 1886 C CA . LEU A 1 238 ? -8.792 0.467 20.968 1.00 95.50 238 LEU A CA 1
ATOM 1887 C C . LEU A 1 238 ? -9.783 1.505 21.524 1.00 95.50 238 LEU A C 1
ATOM 1889 O O . LEU A 1 238 ? -10.483 2.171 20.759 1.00 95.50 238 LEU A O 1
ATOM 1893 N N . GLU A 1 239 ? -9.827 1.670 22.849 1.00 97.12 239 GLU A N 1
ATOM 1894 C CA . GLU A 1 239 ? -10.708 2.632 23.526 1.00 97.12 239 GLU A CA 1
ATOM 1895 C C . GLU A 1 239 ? -10.351 4.084 23.173 1.00 97.12 239 GLU A C 1
ATOM 1897 O O . GLU A 1 239 ? -11.232 4.895 22.87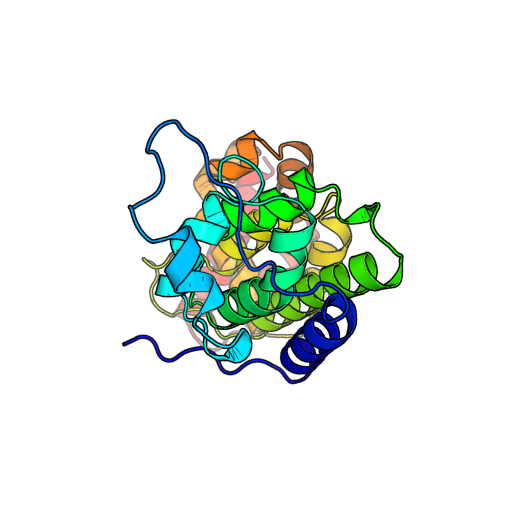1 1.00 97.12 239 GLU A O 1
ATOM 1902 N N . MET A 1 240 ? -9.056 4.413 23.160 1.00 96.38 240 MET A N 1
ATOM 1903 C CA . MET A 1 240 ? -8.566 5.743 22.802 1.00 96.38 240 MET A CA 1
ATOM 1904 C C . MET A 1 240 ? -8.846 6.064 21.332 1.00 96.38 240 MET A C 1
ATOM 1906 O O . MET A 1 240 ? -9.305 7.163 21.031 1.00 96.38 240 MET A O 1
ATOM 1910 N N . ALA A 1 241 ? -8.649 5.108 20.422 1.00 96.44 241 ALA A N 1
ATOM 1911 C CA . ALA A 1 241 ? -8.980 5.272 19.010 1.00 96.44 241 ALA A CA 1
ATOM 1912 C C . ALA A 1 241 ? -10.487 5.500 18.799 1.00 96.44 241 ALA A C 1
ATOM 1914 O O . ALA A 1 241 ? -10.882 6.423 18.080 1.00 96.44 241 ALA A O 1
ATOM 1915 N N . ALA A 1 242 ? -11.346 4.726 19.473 1.00 97.44 242 ALA A N 1
ATOM 1916 C CA . ALA A 1 242 ? -12.795 4.924 19.413 1.00 97.44 242 ALA A CA 1
ATOM 1917 C C . ALA A 1 242 ? -13.194 6.329 19.895 1.00 97.44 242 ALA A C 1
ATOM 1919 O O . ALA A 1 242 ? -13.990 7.018 19.246 1.00 97.44 242 ALA A O 1
ATOM 1920 N N . TYR A 1 243 ? -12.592 6.789 20.996 1.00 96.31 243 TYR A N 1
ATOM 1921 C CA . TYR A 1 243 ? -12.795 8.142 21.501 1.00 96.31 243 TYR A CA 1
ATOM 1922 C C . TYR A 1 243 ? -12.334 9.207 20.497 1.00 96.31 243 TYR A C 1
ATOM 1924 O O . TYR A 1 243 ? -13.096 10.137 20.219 1.00 96.31 243 TYR A O 1
ATOM 1932 N N . THR A 1 244 ? -11.149 9.056 19.900 1.00 95.88 244 THR A N 1
ATOM 1933 C CA . THR A 1 244 ? -10.620 9.966 18.871 1.00 95.88 244 THR A CA 1
ATOM 1934 C C . THR A 1 244 ? -11.590 10.111 17.699 1.00 95.88 244 THR A C 1
ATOM 1936 O O . THR A 1 244 ? -11.945 11.237 17.340 1.00 95.88 244 THR A O 1
ATOM 1939 N N . LEU A 1 245 ? -12.120 9.003 17.165 1.00 96.06 245 LEU A N 1
ATOM 1940 C CA . LEU A 1 245 ? -13.135 9.051 16.105 1.00 96.06 245 LEU A CA 1
ATOM 1941 C C . LEU A 1 245 ? -14.417 9.763 16.554 1.00 96.06 245 LEU A C 1
ATOM 1943 O O . LEU A 1 245 ? -15.011 10.510 15.778 1.00 96.06 245 LEU A O 1
ATOM 1947 N N . SER A 1 246 ? -14.848 9.573 17.803 1.00 94.75 246 SER A N 1
ATOM 1948 C CA . SER A 1 246 ? -16.047 10.236 18.337 1.00 94.75 246 SER A CA 1
ATOM 1949 C C . SER A 1 246 ? -15.908 11.764 18.429 1.00 94.75 246 SER A C 1
ATOM 1951 O O . SER A 1 246 ? -16.906 12.486 18.340 1.00 94.75 246 SER A O 1
ATOM 1953 N N . VAL A 1 247 ? -14.678 12.257 18.616 1.00 93.19 247 VAL A N 1
ATOM 1954 C CA . VAL A 1 247 ? -14.356 13.688 18.680 1.00 93.19 247 VAL A CA 1
ATOM 1955 C C . VAL A 1 247 ? -14.182 14.263 17.278 1.00 93.19 247 VAL A C 1
ATOM 1957 O O . VAL A 1 247 ? -14.750 15.313 17.002 1.00 93.19 247 VAL A O 1
ATOM 1960 N N . ALA A 1 248 ? -13.469 13.566 16.389 1.00 90.81 248 ALA A N 1
ATOM 1961 C CA . ALA A 1 248 ? -13.194 14.025 15.025 1.00 90.81 248 ALA A CA 1
ATOM 1962 C C . ALA A 1 248 ? -14.453 14.154 14.144 1.00 90.81 248 ALA A C 1
ATOM 1964 O O . ALA A 1 248 ? -14.452 14.899 13.170 1.00 90.81 248 ALA A O 1
ATOM 1965 N N . LYS A 1 249 ? -15.544 13.455 14.485 1.00 80.94 249 LYS A N 1
ATOM 1966 C CA . LYS A 1 249 ? -16.843 13.565 13.791 1.00 80.94 249 LYS A CA 1
ATOM 1967 C C . LYS A 1 249 ? -17.643 14.831 14.130 1.00 80.94 249 LYS A C 1
ATOM 1969 O O . LYS A 1 249 ? -18.675 15.055 13.497 1.00 80.94 249 LYS A O 1
ATOM 1974 N N . ARG A 1 250 ? -17.256 15.585 15.165 1.00 64.81 250 ARG A N 1
ATOM 1975 C CA . ARG A 1 250 ? -17.989 16.773 15.645 1.00 64.81 250 ARG A CA 1
ATOM 1976 C C . ARG A 1 250 ? -17.586 18.030 14.893 1.00 64.81 250 ARG A C 1
ATOM 1978 O O . ARG A 1 250 ? -18.505 18.839 14.635 1.00 64.81 250 ARG A O 1
#